Protein AF-A0A2U1QIF8-F1 (afdb_monomer_lite)

pLDDT: mean 80.53, std 13.91, range [38.47, 97.31]

Organism: Artemisia annua (NCBI:txid35608)

Secondary structure (DSSP, 8-state):
-HHHHHHHHHT-EEEEEEEEEEES-TT-SEEEEEEEEEEEETT---SS------TTS--PEEEEEE-TTSPEEEETT-EEE----TTSSPEE-SSEEEEEEEEEEEETTSS-EEEEEEEEEEEE-HHHHHSS-SEEEEEEEEEETTEEEEEEEEEESSEEEEEEEEEEE-S-SSS-EEEEEEEEEE--SSSSSS--TT-TTEEEEEEEEEEEE-SSEEE---S--EEEEETT-EEEEEEEEEETTT--EEEEEEEEEEPPTTS-EEEEEE-SSEEEEEEEE--

Radius of gyration: 19.94 Å; chains: 1; bounding box: 60×43×52 Å

Sequence (283 aa):
MVAFYLIRYLRSRLELFTMNVSVSDPDFDQGSIFGKLLVKDALGARADGWTRSDAKDCCYISWFNLEWHEPLGISYDSLIPFGDPSCHRSVPVSSSVEVDLLLHGMSESKDQCYLIFHGKRNEPLSKFWEEEPKTKCGTLEFESDIGRVLVNFILLKEVVDASMDVTFRLSNPGDPVEICGSIMVALYGGNVVKDDILGQYKATTFRTKKFKLIGNQVVLPLHRSLLAVPAGGRLKIEALLMDVESQKEYVNVMRDYRVRQGKTDDLCIKCDYFSFNLKVARC

Structure (mmCIF, N/CA/C/O backbone):
data_AF-A0A2U1QIF8-F1
#
_entry.id   AF-A0A2U1QIF8-F1
#
loop_
_atom_site.group_PDB
_atom_site.id
_atom_site.type_symbol
_atom_site.label_ato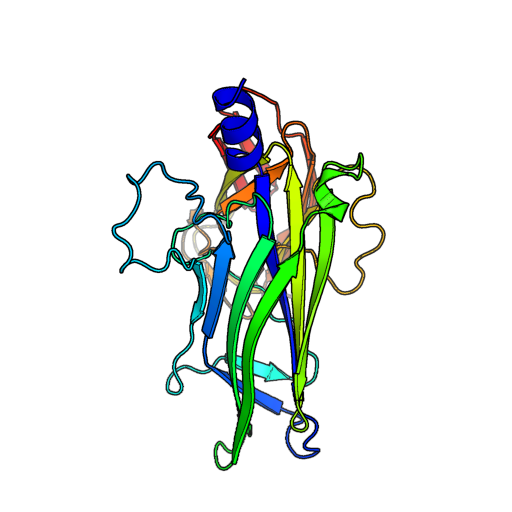m_id
_atom_site.label_alt_id
_atom_site.label_comp_id
_atom_site.label_asym_id
_atom_site.label_entity_id
_atom_site.label_seq_id
_atom_site.pdbx_PDB_ins_code
_atom_site.Cartn_x
_atom_site.Cartn_y
_atom_site.Cartn_z
_atom_site.occupancy
_atom_site.B_iso_or_equiv
_atom_site.auth_seq_id
_atom_site.auth_comp_id
_atom_site.auth_asym_id
_atom_site.auth_atom_id
_atom_site.pdbx_PDB_model_num
ATOM 1 N N . MET A 1 1 ? 32.990 14.965 4.558 1.00 41.41 1 MET A N 1
ATOM 2 C CA . MET A 1 1 ? 32.029 15.311 3.482 1.00 41.41 1 MET A CA 1
ATOM 3 C C . MET A 1 1 ? 31.238 14.097 2.976 1.00 41.41 1 MET A C 1
ATOM 5 O O . MET A 1 1 ? 30.027 14.204 2.865 1.00 41.41 1 MET A O 1
ATOM 9 N N . VAL A 1 2 ? 31.862 12.926 2.770 1.00 38.47 2 VAL A N 1
ATOM 10 C CA . VAL A 1 2 ? 31.186 11.679 2.325 1.00 38.47 2 VAL A CA 1
ATOM 11 C C . VAL A 1 2 ? 30.137 11.148 3.324 1.00 38.47 2 VAL A C 1
ATOM 13 O O . VAL A 1 2 ? 29.062 10.718 2.917 1.00 38.47 2 VAL A O 1
ATOM 16 N N . ALA A 1 3 ? 30.388 11.259 4.634 1.00 38.59 3 ALA A N 1
ATOM 17 C CA . ALA A 1 3 ? 29.451 10.802 5.669 1.00 38.59 3 ALA A CA 1
ATOM 18 C C . ALA A 1 3 ? 28.111 11.571 5.682 1.00 38.59 3 ALA A C 1
ATOM 20 O O . ALA A 1 3 ? 27.062 10.977 5.910 1.00 38.59 3 ALA A O 1
ATOM 21 N N . PHE A 1 4 ? 28.121 12.876 5.383 1.00 39.31 4 PHE A N 1
ATOM 22 C CA . PHE A 1 4 ? 26.900 13.694 5.341 1.00 39.31 4 PHE A CA 1
ATOM 23 C C . PHE A 1 4 ? 26.009 13.359 4.140 1.00 39.31 4 PHE A C 1
ATOM 25 O O . PHE A 1 4 ? 24.788 13.367 4.274 1.00 39.31 4 PHE A O 1
ATOM 32 N N . TYR A 1 5 ? 26.608 13.019 2.994 1.00 47.03 5 TYR A N 1
ATOM 33 C CA . TYR A 1 5 ? 25.860 12.543 1.830 1.00 47.03 5 TYR A CA 1
ATOM 34 C C . TYR A 1 5 ? 25.178 11.203 2.128 1.00 47.03 5 TYR A C 1
ATOM 36 O O . TYR A 1 5 ? 23.973 11.087 1.925 1.00 47.03 5 TYR A O 1
ATOM 44 N N . LEU A 1 6 ? 25.898 10.237 2.716 1.00 49.88 6 LEU A N 1
ATOM 45 C CA . LEU A 1 6 ? 25.321 8.941 3.100 1.00 49.88 6 LEU A CA 1
ATOM 46 C C . LEU A 1 6 ? 24.134 9.075 4.071 1.00 49.88 6 LEU A C 1
ATOM 48 O O . LEU A 1 6 ? 23.105 8.437 3.868 1.00 49.88 6 LEU A O 1
ATOM 52 N N . ILE A 1 7 ? 24.236 9.936 5.090 1.00 50.88 7 ILE A N 1
ATOM 53 C CA . ILE A 1 7 ? 23.159 10.143 6.079 1.00 50.88 7 ILE A CA 1
ATOM 54 C C . ILE A 1 7 ? 21.893 10.727 5.429 1.00 50.88 7 ILE A C 1
ATOM 56 O O . ILE A 1 7 ? 20.778 10.385 5.826 1.00 50.88 7 ILE A O 1
ATOM 60 N N . ARG A 1 8 ? 22.048 11.593 4.419 1.00 53.34 8 ARG A N 1
ATOM 61 C CA . ARG A 1 8 ? 20.927 12.227 3.710 1.00 53.34 8 ARG A CA 1
ATOM 62 C C . ARG A 1 8 ? 20.130 11.211 2.877 1.00 53.34 8 ARG A C 1
ATOM 64 O O . ARG A 1 8 ? 18.899 11.251 2.881 1.00 53.34 8 ARG A O 1
ATOM 71 N N . TYR A 1 9 ? 20.818 10.255 2.252 1.00 57.25 9 TYR A N 1
ATOM 72 C CA . TYR A 1 9 ? 20.197 9.148 1.512 1.00 57.25 9 TYR A CA 1
ATOM 73 C C . TYR A 1 9 ? 19.537 8.120 2.440 1.00 57.25 9 TYR A C 1
ATOM 75 O O . TYR A 1 9 ? 18.416 7.682 2.195 1.00 57.25 9 TYR A O 1
ATOM 83 N N . LEU A 1 10 ? 20.164 7.811 3.580 1.00 61.53 10 LEU A N 1
ATOM 84 C CA . LEU A 1 10 ? 19.617 6.871 4.568 1.00 61.53 10 LEU A CA 1
ATOM 85 C C . LEU A 1 10 ? 18.329 7.353 5.246 1.00 61.53 10 LEU A C 1
ATOM 87 O O . LEU A 1 10 ? 17.638 6.547 5.868 1.00 61.53 10 LEU A O 1
ATOM 91 N N . ARG A 1 11 ? 17.971 8.632 5.108 1.00 77.00 11 ARG A N 1
ATOM 92 C CA . ARG A 1 11 ? 16.699 9.198 5.583 1.00 77.00 11 ARG A CA 1
ATOM 93 C C . ARG A 1 11 ? 15.719 9.514 4.465 1.00 77.00 11 ARG A C 1
ATOM 95 O O . ARG A 1 11 ? 14.774 10.256 4.694 1.00 77.00 11 ARG A O 1
ATOM 102 N N . SER A 1 12 ? 15.934 8.986 3.270 1.00 85.06 12 SER A N 1
ATOM 103 C CA . SER A 1 12 ? 14.985 9.123 2.170 1.00 85.06 12 SER A CA 1
ATOM 104 C C . SER A 1 12 ? 14.380 7.763 1.844 1.00 85.06 12 SER A C 1
ATOM 106 O O . SER A 1 12 ? 15.048 6.737 2.004 1.00 85.06 12 SER A O 1
ATOM 108 N N . ARG A 1 13 ? 13.102 7.733 1.466 1.00 87.75 13 ARG A N 1
ATOM 109 C CA . ARG A 1 13 ? 12.354 6.492 1.237 1.00 87.75 13 ARG A CA 1
ATOM 110 C C . ARG A 1 13 ? 11.514 6.561 -0.026 1.00 87.75 13 ARG A C 1
ATOM 112 O O . ARG A 1 13 ? 11.022 7.628 -0.386 1.00 87.75 13 ARG A O 1
ATOM 119 N N . LEU A 1 14 ? 11.323 5.400 -0.634 1.00 89.94 14 LEU A N 1
ATOM 120 C CA . LEU A 1 14 ? 10.240 5.113 -1.556 1.00 89.94 14 LEU A CA 1
ATOM 121 C C . LEU A 1 14 ? 9.205 4.252 -0.834 1.00 89.94 14 LEU A C 1
ATOM 123 O O . LEU A 1 14 ? 9.526 3.181 -0.314 1.00 89.94 14 LEU A O 1
ATOM 127 N N . GLU A 1 15 ? 7.970 4.738 -0.827 1.00 89.56 15 GLU A N 1
ATOM 128 C CA . GLU A 1 15 ? 6.786 4.040 -0.333 1.00 89.56 15 GLU A CA 1
ATOM 129 C C . GLU A 1 15 ? 5.880 3.696 -1.515 1.00 89.56 15 GLU A C 1
ATOM 131 O O . GLU A 1 15 ? 5.532 4.589 -2.291 1.00 89.56 15 GLU A O 1
ATOM 136 N N . LEU A 1 16 ? 5.455 2.437 -1.634 1.00 92.12 16 LEU A N 1
ATOM 137 C CA . LEU A 1 16 ? 4.379 2.066 -2.555 1.00 92.12 16 LEU A CA 1
ATOM 138 C C . LEU A 1 16 ? 3.030 2.160 -1.843 1.00 92.12 16 LEU A C 1
ATOM 140 O O . LEU A 1 16 ? 2.941 1.881 -0.648 1.00 92.12 16 LEU A O 1
ATOM 144 N N . PHE A 1 17 ? 1.977 2.557 -2.554 1.00 90.25 17 PHE A N 1
ATOM 145 C CA . PHE A 1 17 ? 0.647 2.785 -1.976 1.00 90.25 17 PHE A CA 1
ATOM 146 C C . PHE A 1 17 ? -0.399 1.842 -2.538 1.00 90.25 17 PHE A C 1
ATOM 148 O O . PHE A 1 17 ? -1.000 1.063 -1.799 1.00 90.25 17 PHE A O 1
ATOM 155 N N . THR A 1 18 ? -0.583 1.892 -3.849 1.00 92.62 18 THR A N 1
ATOM 156 C CA . THR A 1 18 ? -1.566 1.079 -4.552 1.00 92.62 18 THR A CA 1
ATOM 157 C C . THR A 1 18 ? -0.994 0.601 -5.876 1.00 92.62 18 THR A C 1
ATOM 159 O O . THR A 1 18 ? -0.089 1.228 -6.431 1.00 92.62 18 THR A O 1
ATOM 162 N N . MET A 1 19 ? -1.547 -0.485 -6.398 1.00 95.12 19 MET A N 1
ATOM 163 C CA . MET A 1 19 ? -1.418 -0.831 -7.804 1.00 95.12 19 MET A CA 1
ATOM 164 C C . MET A 1 19 ? -2.784 -0.947 -8.464 1.00 95.12 19 MET A C 1
ATOM 166 O O . MET A 1 19 ? -3.768 -1.305 -7.824 1.00 95.12 19 MET A O 1
ATOM 170 N N . ASN A 1 20 ? -2.829 -0.644 -9.748 1.00 94.38 20 ASN A N 1
ATOM 171 C CA . ASN A 1 20 ? -3.957 -0.900 -10.625 1.00 94.38 20 ASN A CA 1
ATOM 172 C C . ASN A 1 20 ? -3.482 -1.859 -11.722 1.00 94.38 20 ASN A C 1
ATOM 174 O O . ASN A 1 20 ? -2.338 -1.775 -12.179 1.00 94.38 20 ASN A O 1
ATOM 178 N N . VAL A 1 21 ? -4.347 -2.800 -12.085 1.00 93.50 21 VAL A N 1
ATOM 179 C CA . VAL A 1 21 ? -4.056 -3.837 -13.071 1.00 93.50 21 VAL A CA 1
ATOM 180 C C . VAL A 1 21 ? -5.201 -3.874 -14.067 1.00 93.50 21 VAL A C 1
ATOM 182 O O . VAL A 1 21 ? -6.367 -3.950 -13.682 1.00 93.50 21 VAL A O 1
ATOM 185 N N . SER A 1 22 ? -4.841 -3.846 -15.342 1.00 91.38 22 SER A N 1
ATOM 186 C CA . SER A 1 22 ? -5.753 -3.972 -16.474 1.00 91.38 22 SER A CA 1
ATOM 187 C C . SER A 1 22 ? -5.235 -5.071 -17.390 1.00 91.38 22 SER A C 1
ATOM 189 O O . SER A 1 22 ? -4.029 -5.177 -17.621 1.00 91.38 22 SER A O 1
ATOM 191 N N . VAL A 1 23 ? -6.145 -5.900 -17.885 1.00 90.69 23 VAL A N 1
ATOM 192 C CA . VAL A 1 23 ? -5.865 -6.950 -18.864 1.00 90.69 23 VAL A CA 1
ATOM 193 C C . VAL A 1 23 ? -6.679 -6.605 -20.101 1.00 90.69 23 VAL A C 1
ATOM 195 O O . VAL A 1 23 ? -7.845 -6.237 -19.992 1.00 90.69 23 VAL A O 1
ATOM 198 N N . SER A 1 24 ? -6.040 -6.637 -21.265 1.00 88.44 24 SER A N 1
ATOM 199 C CA . SER A 1 24 ? -6.645 -6.233 -22.536 1.00 88.44 24 SER A CA 1
ATOM 200 C C . SER A 1 24 ? -7.597 -7.284 -23.108 1.00 88.44 24 SER A C 1
ATOM 202 O O . SER A 1 24 ? -8.344 -6.978 -24.035 1.00 88.44 24 SER A O 1
ATOM 204 N N . ASP A 1 25 ? -7.565 -8.506 -22.576 1.00 85.38 25 ASP A N 1
ATOM 205 C CA . ASP A 1 25 ? -8.500 -9.564 -22.939 1.00 85.38 25 ASP A CA 1
ATOM 206 C C . ASP A 1 25 ? -9.922 -9.196 -22.465 1.00 85.38 25 ASP A C 1
ATOM 208 O O . ASP A 1 25 ? -10.120 -8.982 -21.265 1.00 85.38 25 ASP A O 1
ATOM 212 N N . PRO A 1 26 ? -10.912 -9.104 -23.375 1.00 80.25 26 PRO A N 1
ATOM 213 C CA . PRO A 1 26 ? -12.286 -8.748 -23.026 1.00 80.25 26 PRO A CA 1
ATOM 214 C C . PRO A 1 26 ? -12.963 -9.747 -22.080 1.00 80.25 26 PRO A C 1
ATOM 216 O O . PRO A 1 26 ? -13.922 -9.368 -21.410 1.00 80.25 26 PRO A O 1
ATOM 219 N N . ASP A 1 27 ? -12.472 -10.986 -21.996 1.00 77.31 27 ASP A N 1
ATOM 220 C CA . ASP A 1 27 ? -13.007 -11.999 -21.084 1.00 77.31 27 ASP A CA 1
ATOM 221 C C . ASP A 1 27 ? -12.473 -11.823 -19.643 1.00 77.31 27 ASP A C 1
ATOM 223 O O . ASP A 1 27 ? -12.947 -12.473 -18.709 1.00 77.31 27 ASP A O 1
ATOM 227 N N . PHE A 1 28 ? -11.532 -10.893 -19.420 1.00 81.69 28 PHE A N 1
ATOM 228 C CA . PHE A 1 28 ? -10.974 -10.551 -18.108 1.00 81.69 28 PHE A CA 1
ATOM 229 C C . PHE A 1 28 ? -11.695 -9.348 -17.463 1.00 81.69 28 PHE A C 1
ATOM 231 O O . PHE A 1 28 ? -11.080 -8.349 -17.091 1.00 81.69 28 PHE A O 1
ATOM 238 N N . ASP A 1 29 ? -13.018 -9.417 -17.310 1.00 78.19 29 ASP A N 1
ATOM 239 C CA . ASP A 1 29 ? -13.764 -8.390 -16.554 1.00 78.19 29 ASP A CA 1
ATOM 240 C C . ASP A 1 29 ? -13.570 -8.566 -15.031 1.00 78.19 29 ASP A C 1
ATOM 242 O O . ASP A 1 29 ? -13.365 -7.617 -14.262 1.00 78.19 29 ASP A O 1
ATOM 246 N N . GLN A 1 30 ? -13.551 -9.826 -14.591 1.00 84.69 30 GLN A N 1
ATOM 247 C CA . GLN A 1 30 ? -13.221 -10.234 -13.230 1.00 84.69 30 GLN A CA 1
ATOM 248 C C . GLN A 1 30 ? -12.225 -11.385 -13.254 1.00 84.69 30 GLN A C 1
ATOM 250 O O . GLN A 1 30 ? -12.249 -12.259 -14.122 1.00 84.69 30 GLN A O 1
ATOM 255 N N . GLY A 1 31 ? -11.334 -11.394 -12.272 1.00 90.81 31 GLY A N 1
ATOM 256 C CA . GLY A 1 31 ? -10.311 -12.416 -12.205 1.00 90.81 31 GLY A CA 1
ATOM 257 C C . GLY A 1 31 ? -9.528 -12.352 -10.916 1.00 90.81 31 GLY A C 1
ATOM 258 O O . GLY A 1 31 ? -9.963 -11.817 -9.894 1.00 90.81 31 GLY A O 1
ATOM 259 N N . SER A 1 32 ? -8.340 -12.924 -10.955 1.00 94.50 32 SER A N 1
ATOM 260 C CA . SER A 1 32 ? -7.411 -12.864 -9.840 1.00 94.50 32 SER A CA 1
ATOM 261 C C . SER A 1 32 ? -5.988 -12.693 -10.336 1.00 94.50 32 SER A C 1
ATOM 263 O O . SER A 1 32 ? -5.679 -13.051 -11.466 1.00 94.50 32 SER A O 1
ATOM 265 N N . ILE A 1 33 ? -5.119 -12.125 -9.511 1.00 95.31 33 ILE A N 1
ATOM 266 C CA . ILE A 1 33 ? -3.715 -11.905 -9.849 1.00 95.31 33 ILE A CA 1
ATOM 267 C C . ILE A 1 33 ? -2.796 -12.550 -8.825 1.00 95.31 33 ILE A C 1
ATOM 269 O O . ILE A 1 33 ? -3.121 -12.656 -7.641 1.00 95.31 33 ILE A O 1
ATOM 273 N N . PHE A 1 34 ? -1.615 -12.943 -9.281 1.00 96.50 34 PHE A N 1
ATOM 274 C CA . PHE A 1 34 ? -0.552 -13.466 -8.434 1.00 96.50 34 PHE A CA 1
ATOM 275 C C . PHE A 1 34 ? 0.816 -13.150 -9.045 1.00 96.50 34 PHE A C 1
ATOM 277 O O . PHE A 1 34 ? 0.929 -12.769 -10.213 1.00 96.50 34 PHE A O 1
ATOM 284 N N . GLY A 1 35 ? 1.869 -13.296 -8.250 1.00 96.44 35 GLY A N 1
ATOM 285 C CA . GLY A 1 35 ? 3.235 -12.981 -8.634 1.00 96.44 35 GLY A CA 1
ATOM 286 C C . GLY A 1 35 ? 3.928 -12.110 -7.596 1.00 96.44 35 GLY A C 1
ATOM 287 O O . GLY A 1 35 ? 3.603 -12.147 -6.411 1.00 96.44 35 GLY A O 1
ATOM 288 N N . LYS A 1 36 ? 4.905 -11.323 -8.042 1.00 96.00 36 LYS A N 1
ATOM 289 C CA . LYS A 1 36 ? 5.799 -10.566 -7.171 1.00 96.00 36 LYS A CA 1
ATOM 290 C C . LYS A 1 36 ? 6.089 -9.164 -7.691 1.00 96.00 36 LYS A C 1
ATOM 292 O O . LYS A 1 36 ? 6.325 -8.961 -8.879 1.00 96.00 36 LYS A O 1
ATOM 297 N N . LEU A 1 37 ? 6.154 -8.228 -6.752 1.00 96.00 37 LEU A N 1
ATOM 298 C CA . LEU A 1 37 ? 6.686 -6.885 -6.936 1.00 96.00 37 LEU A CA 1
ATOM 299 C C . LEU A 1 37 ? 7.823 -6.686 -5.939 1.00 96.00 37 LEU A C 1
ATOM 301 O O . LEU A 1 37 ? 7.607 -6.646 -4.723 1.00 96.00 37 LEU A O 1
ATOM 305 N N . LEU A 1 38 ? 9.035 -6.585 -6.468 1.00 93.06 38 LEU A N 1
ATOM 306 C CA . LEU A 1 38 ? 10.267 -6.449 -5.708 1.00 93.06 38 LEU A CA 1
ATOM 307 C C . LEU A 1 38 ? 10.911 -5.104 -6.024 1.00 93.06 38 LEU A C 1
ATOM 309 O O . LEU A 1 38 ? 11.020 -4.717 -7.185 1.00 93.06 38 LEU A O 1
ATOM 313 N N . VAL A 1 39 ? 11.381 -4.403 -4.998 1.00 91.44 39 VAL A N 1
ATOM 314 C CA . VAL A 1 39 ? 11.967 -3.070 -5.149 1.00 91.44 39 VAL A CA 1
ATOM 315 C C . VAL A 1 39 ? 13.279 -2.987 -4.385 1.00 91.44 39 VAL A C 1
ATOM 317 O O . VAL A 1 39 ? 13.356 -3.422 -3.237 1.00 91.44 39 VAL A O 1
ATOM 320 N N . LYS A 1 40 ? 14.317 -2.411 -4.994 1.00 87.25 40 LYS A N 1
ATOM 321 C CA . LYS A 1 40 ? 15.580 -2.109 -4.309 1.00 87.25 40 LYS A CA 1
ATOM 322 C C . LYS A 1 40 ? 16.168 -0.778 -4.755 1.00 87.25 40 LYS A C 1
ATOM 324 O O . LYS A 1 40 ? 15.939 -0.317 -5.872 1.00 87.25 40 LYS A O 1
ATOM 329 N N . ASP A 1 41 ? 17.003 -0.209 -3.898 1.00 83.50 41 ASP A N 1
ATOM 330 C CA . ASP A 1 41 ? 17.904 0.872 -4.279 1.00 83.50 41 ASP A CA 1
ATOM 331 C C . ASP A 1 41 ? 19.059 0.337 -5.132 1.00 83.50 41 ASP A C 1
ATOM 333 O O . ASP A 1 41 ? 19.639 -0.710 -4.827 1.00 83.50 41 ASP A O 1
ATOM 337 N N . ALA A 1 42 ? 19.441 1.072 -6.174 1.00 70.75 42 ALA A N 1
ATOM 338 C CA . ALA A 1 42 ? 20.520 0.653 -7.065 1.00 70.75 42 ALA A CA 1
ATOM 339 C C . ALA A 1 42 ? 21.906 0.645 -6.397 1.00 70.75 42 ALA A C 1
ATOM 341 O O . ALA A 1 42 ? 22.780 -0.105 -6.830 1.00 70.75 42 ALA A O 1
ATOM 342 N N . LEU A 1 43 ? 22.115 1.426 -5.330 1.00 68.69 43 LEU A N 1
ATOM 343 C CA . LEU A 1 43 ? 23.348 1.381 -4.535 1.00 68.69 43 LEU A CA 1
ATOM 344 C C . LEU A 1 43 ? 23.277 0.342 -3.406 1.00 68.69 43 LEU A C 1
ATOM 346 O O . LEU A 1 43 ? 24.199 0.256 -2.592 1.00 68.69 43 LEU A O 1
ATOM 350 N N . GLY A 1 44 ? 22.195 -0.444 -3.339 1.00 63.84 44 GLY A N 1
ATOM 351 C CA . GLY A 1 44 ? 21.978 -1.438 -2.293 1.00 63.84 44 GLY A CA 1
ATOM 352 C C . GLY A 1 44 ? 21.848 -0.819 -0.902 1.00 63.84 44 GLY A C 1
ATOM 353 O O . GLY A 1 44 ? 22.169 -1.481 0.085 1.00 63.84 44 GLY A O 1
ATOM 354 N N . ALA A 1 45 ? 21.428 0.450 -0.805 1.00 62.56 45 ALA A N 1
ATOM 355 C CA . ALA A 1 45 ? 21.219 1.108 0.478 1.00 62.56 45 ALA A CA 1
ATOM 356 C C . ALA A 1 45 ? 20.147 0.361 1.294 1.00 62.56 45 ALA A C 1
ATOM 358 O O . ALA A 1 45 ? 19.044 0.116 0.807 1.00 62.56 45 ALA A O 1
ATOM 359 N N . ARG A 1 46 ? 20.467 0.012 2.547 1.00 63.44 46 ARG A N 1
ATOM 360 C CA . ARG A 1 46 ? 19.558 -0.674 3.481 1.00 63.44 46 ARG A CA 1
ATOM 361 C C . ARG A 1 46 ? 19.171 0.246 4.644 1.00 63.44 46 ARG A C 1
ATOM 363 O O . ARG A 1 46 ? 19.994 1.017 5.136 1.00 63.44 46 ARG A O 1
ATOM 370 N N . ALA A 1 47 ? 17.904 0.186 5.062 1.00 52.16 47 ALA A N 1
ATOM 371 C CA . ALA A 1 47 ? 17.320 1.059 6.090 1.00 52.16 47 ALA A CA 1
ATOM 372 C C . ALA A 1 47 ? 17.679 0.642 7.530 1.00 52.16 47 ALA A C 1
ATOM 374 O O . ALA A 1 47 ? 17.346 1.354 8.477 1.00 52.16 47 ALA A O 1
ATOM 375 N N . ASP A 1 48 ? 18.275 -0.534 7.711 1.00 53.06 48 ASP A N 1
ATOM 376 C CA . ASP A 1 48 ? 18.279 -1.301 8.961 1.00 53.06 48 ASP A CA 1
ATOM 377 C C . ASP A 1 48 ? 19.682 -1.628 9.496 1.00 53.06 48 ASP A C 1
ATOM 379 O O . ASP A 1 48 ? 19.811 -2.363 10.471 1.00 53.06 48 ASP A O 1
ATOM 383 N N . GLY A 1 49 ? 20.740 -1.057 8.915 1.00 46.97 49 GLY A N 1
ATOM 384 C CA . GLY A 1 49 ? 22.098 -1.210 9.444 1.00 46.97 49 GLY A CA 1
ATOM 385 C C . GLY A 1 49 ? 22.686 -2.617 9.306 1.00 46.97 49 GLY A C 1
ATOM 386 O O . GLY A 1 49 ? 23.735 -2.876 9.896 1.00 46.97 49 GLY A O 1
ATOM 387 N N . TRP A 1 50 ? 22.079 -3.511 8.515 1.00 46.84 50 TRP A N 1
ATOM 388 C CA . TRP A 1 50 ? 22.748 -4.753 8.138 1.00 46.84 50 TRP A CA 1
ATOM 389 C C . TRP A 1 50 ? 24.022 -4.395 7.376 1.00 46.84 50 TRP A C 1
ATOM 391 O O . TRP A 1 50 ? 23.998 -3.651 6.391 1.00 46.84 50 TRP A O 1
ATOM 401 N N . THR A 1 51 ? 25.155 -4.887 7.880 1.00 40.81 51 THR A N 1
ATOM 402 C CA . THR A 1 51 ? 26.445 -4.858 7.188 1.00 40.81 51 THR A CA 1
ATOM 403 C C . THR A 1 51 ? 26.244 -5.234 5.731 1.00 40.81 51 THR A C 1
ATOM 405 O O . THR A 1 51 ? 25.492 -6.170 5.465 1.00 40.81 51 THR A O 1
ATOM 408 N N . ARG A 1 52 ? 26.913 -4.490 4.828 1.00 39.06 52 ARG A N 1
ATOM 409 C CA . ARG A 1 52 ? 26.985 -4.746 3.380 1.00 39.06 52 ARG A CA 1
ATOM 410 C C . ARG A 1 52 ? 26.789 -6.230 3.123 1.00 39.06 52 ARG A C 1
ATOM 412 O O . ARG A 1 52 ? 27.667 -7.014 3.483 1.00 39.06 52 ARG A O 1
ATOM 419 N N . SER A 1 53 ? 25.648 -6.587 2.550 1.00 41.06 53 SER A N 1
ATOM 420 C CA . SER A 1 53 ? 25.475 -7.952 2.118 1.00 41.06 53 SER A CA 1
ATOM 421 C C . SER A 1 53 ? 26.577 -8.270 1.121 1.00 41.06 53 SER A C 1
ATOM 423 O O . SER A 1 53 ? 26.924 -7.477 0.238 1.00 41.06 53 SER A O 1
ATOM 425 N N . ASP A 1 54 ? 27.167 -9.433 1.318 1.00 40.16 54 ASP A N 1
ATOM 426 C CA . ASP A 1 54 ? 27.823 -10.167 0.263 1.00 40.16 54 ASP A CA 1
ATOM 427 C C . ASP A 1 54 ? 26.982 -10.100 -1.023 1.00 40.16 54 ASP A C 1
ATOM 429 O O . ASP A 1 54 ? 25.752 -10.083 -1.001 1.00 40.16 54 ASP A O 1
ATOM 433 N N . ALA A 1 55 ? 27.653 -10.025 -2.173 1.00 42.78 55 ALA A N 1
ATOM 434 C CA . ALA A 1 55 ? 27.060 -9.754 -3.488 1.00 42.78 55 ALA A CA 1
ATOM 435 C C . ALA A 1 55 ? 25.959 -10.746 -3.950 1.00 42.78 55 ALA A C 1
ATOM 437 O O . ALA A 1 55 ? 25.465 -10.636 -5.070 1.00 42.78 55 ALA A O 1
ATOM 438 N N . LYS A 1 56 ? 25.590 -11.720 -3.111 1.00 46.59 56 LYS A N 1
ATOM 439 C CA . LYS A 1 56 ? 24.547 -12.724 -3.333 1.00 46.59 56 LYS A CA 1
ATOM 440 C C . LYS A 1 56 ? 23.180 -12.337 -2.765 1.00 46.59 56 LYS A C 1
ATOM 442 O O . LYS A 1 56 ? 22.185 -12.890 -3.217 1.00 46.59 56 LYS A O 1
ATOM 447 N N . ASP A 1 57 ? 23.110 -11.389 -1.836 1.00 54.25 57 ASP A N 1
ATOM 448 C CA . ASP A 1 57 ? 21.849 -10.977 -1.221 1.00 54.25 57 ASP A CA 1
ATOM 449 C C . ASP A 1 57 ? 21.320 -9.731 -1.952 1.00 54.25 57 ASP A C 1
ATOM 451 O O . ASP A 1 57 ? 21.818 -8.617 -1.773 1.00 54.25 57 ASP A O 1
ATOM 455 N N . CYS A 1 58 ? 20.350 -9.909 -2.852 1.00 61.91 58 CYS A N 1
ATOM 456 C CA . CYS A 1 58 ? 19.965 -8.896 -3.845 1.00 61.91 58 CYS A CA 1
ATOM 457 C C . CYS A 1 58 ? 19.227 -7.652 -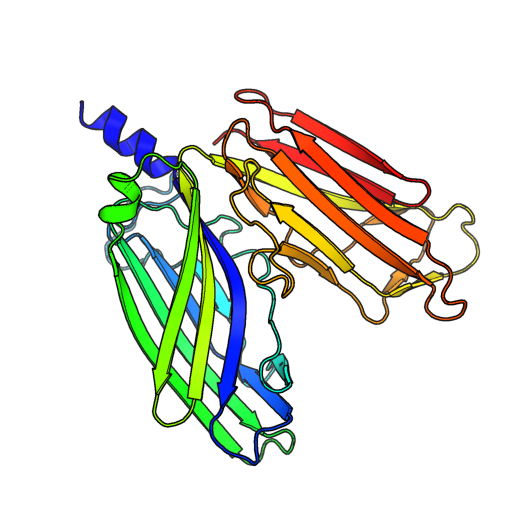3.293 1.00 61.91 58 CYS A C 1
ATOM 459 O O . CYS A 1 58 ? 18.723 -6.866 -4.091 1.00 61.91 58 CYS A O 1
ATOM 461 N N . CYS A 1 59 ? 19.170 -7.453 -1.968 1.00 73.94 59 CYS A N 1
ATOM 462 C CA . CYS A 1 59 ? 18.586 -6.290 -1.271 1.00 73.94 59 CYS A CA 1
ATOM 463 C C . CYS A 1 59 ? 17.139 -5.929 -1.666 1.00 73.94 59 CYS A C 1
ATOM 465 O O . CYS A 1 59 ? 16.692 -4.822 -1.368 1.00 73.94 59 CYS A O 1
ATOM 467 N N . TYR A 1 60 ? 16.415 -6.818 -2.349 1.00 81.50 60 TYR A N 1
ATOM 468 C CA . TYR A 1 60 ? 15.038 -6.557 -2.744 1.00 81.50 60 TYR A CA 1
ATOM 469 C C . TYR A 1 60 ? 14.111 -6.613 -1.540 1.00 81.50 60 TYR A C 1
ATOM 471 O O . TYR A 1 60 ? 14.155 -7.538 -0.731 1.00 81.50 60 TYR A O 1
ATOM 479 N N . ILE A 1 61 ? 13.229 -5.630 -1.486 1.00 86.12 61 ILE A N 1
ATOM 480 C CA . ILE A 1 61 ? 12.108 -5.561 -0.568 1.00 86.12 61 ILE A CA 1
ATOM 481 C C . ILE A 1 61 ? 10.866 -5.939 -1.367 1.00 86.12 61 ILE A C 1
ATOM 483 O O . ILE A 1 61 ? 10.577 -5.329 -2.400 1.00 86.12 61 ILE A O 1
ATOM 487 N N . SER A 1 62 ? 10.152 -6.966 -0.912 1.00 89.88 62 SER A N 1
ATOM 488 C CA . SER A 1 62 ? 8.907 -7.382 -1.546 1.00 89.88 62 SER A CA 1
ATOM 489 C C . SER A 1 62 ? 7.744 -6.550 -1.019 1.00 89.88 62 SER A C 1
ATOM 491 O O . SER A 1 62 ? 7.586 -6.397 0.192 1.00 89.88 62 SER A O 1
ATOM 493 N N . TRP A 1 63 ? 6.945 -6.018 -1.940 1.00 91.75 63 TRP A N 1
ATOM 494 C CA . TRP A 1 63 ? 5.704 -5.283 -1.659 1.00 91.75 63 TRP A CA 1
ATOM 495 C C . TRP A 1 63 ? 4.452 -6.069 -2.047 1.00 91.75 63 TRP A C 1
ATOM 497 O O . TRP A 1 63 ? 3.361 -5.805 -1.550 1.00 91.75 63 TRP A O 1
ATOM 507 N N . PHE A 1 64 ? 4.618 -7.040 -2.937 1.00 93.62 64 PHE A N 1
ATOM 508 C CA . PHE A 1 64 ? 3.599 -7.993 -3.339 1.00 93.62 64 PHE A CA 1
ATOM 509 C C . PHE A 1 64 ? 4.302 -9.324 -3.564 1.00 93.62 64 PHE A C 1
ATOM 511 O O . PHE A 1 64 ? 5.345 -9.356 -4.225 1.00 93.62 64 PHE A O 1
ATOM 518 N N . ASN A 1 65 ? 3.766 -10.390 -2.983 1.00 94.19 65 ASN A N 1
ATOM 519 C CA . ASN A 1 65 ? 4.259 -11.747 -3.169 1.00 94.19 65 ASN A CA 1
ATOM 520 C C . ASN A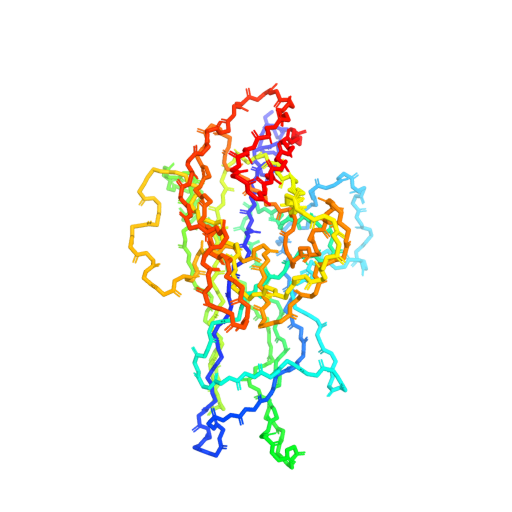 1 65 ? 3.118 -12.720 -2.896 1.00 94.19 65 ASN A C 1
ATOM 522 O O . ASN A 1 65 ? 2.901 -13.120 -1.754 1.00 94.19 65 ASN A O 1
ATOM 526 N N . LEU A 1 66 ? 2.361 -13.029 -3.940 1.00 94.62 66 LEU A N 1
ATOM 527 C CA . LEU A 1 66 ? 1.276 -13.995 -3.882 1.00 94.62 66 LEU A CA 1
ATOM 528 C C . LEU A 1 66 ? 1.582 -15.146 -4.820 1.00 94.62 66 LEU A C 1
ATOM 530 O O . LEU A 1 66 ? 2.000 -14.948 -5.962 1.00 94.62 66 LEU A O 1
ATOM 534 N N . GLU A 1 67 ? 1.337 -16.347 -4.329 1.00 93.31 67 GLU A N 1
ATOM 535 C CA . GLU A 1 67 ? 1.481 -17.565 -5.102 1.00 93.31 67 GLU A CA 1
ATOM 536 C C . GLU A 1 67 ? 0.191 -17.870 -5.866 1.00 93.31 67 GLU A C 1
ATOM 538 O O . GLU A 1 67 ? -0.905 -17.456 -5.491 1.00 93.31 67 GLU A O 1
ATOM 543 N N . TRP A 1 68 ? 0.308 -18.653 -6.935 1.00 91.75 68 TRP A N 1
ATOM 544 C CA . TRP A 1 68 ? -0.817 -19.011 -7.807 1.00 91.75 68 TRP A CA 1
ATOM 545 C C . TRP A 1 68 ? -1.967 -19.745 -7.092 1.00 91.75 68 TRP A C 1
ATOM 547 O O . TRP A 1 68 ? -3.099 -19.717 -7.568 1.00 91.75 68 TRP A O 1
ATOM 557 N N . HIS A 1 69 ? -1.693 -20.411 -5.965 1.00 90.62 69 HIS A N 1
ATOM 558 C CA . HIS A 1 69 ? -2.697 -21.136 -5.180 1.00 90.62 69 HIS A CA 1
ATOM 559 C C . HIS A 1 69 ? -3.453 -20.238 -4.186 1.00 90.62 69 HIS A C 1
ATOM 561 O O . HIS A 1 69 ? -4.517 -20.629 -3.709 1.00 90.62 69 HIS A O 1
ATOM 567 N N . GLU A 1 70 ? -2.954 -19.024 -3.933 1.00 93.38 70 GLU A N 1
ATOM 568 C CA . GLU A 1 70 ? -3.589 -17.992 -3.102 1.00 93.38 70 GLU A CA 1
ATOM 569 C C . GLU A 1 70 ? -3.621 -16.643 -3.846 1.00 93.38 70 GLU A C 1
ATOM 571 O O . GLU A 1 70 ? -3.040 -15.650 -3.397 1.00 93.38 70 GLU A O 1
ATOM 576 N N . PRO A 1 71 ? -4.274 -16.582 -5.022 1.00 93.94 71 PRO A N 1
ATOM 577 C CA . PRO A 1 71 ? -4.286 -15.376 -5.828 1.00 93.94 71 PRO A CA 1
ATOM 578 C C . PRO A 1 71 ? -5.214 -14.321 -5.209 1.00 93.94 71 PRO A C 1
ATOM 580 O O . PRO A 1 71 ? -6.203 -14.631 -4.537 1.00 93.94 71 PRO A O 1
ATOM 583 N N . LEU A 1 72 ? -4.939 -13.052 -5.491 1.00 93.50 72 LEU A N 1
ATOM 584 C CA . LEU A 1 72 ? -5.797 -11.947 -5.079 1.00 93.50 72 LEU A CA 1
ATOM 585 C C . LEU A 1 72 ? -6.896 -11.724 -6.113 1.00 93.50 72 LEU A C 1
ATOM 587 O O . LEU A 1 72 ? -6.596 -11.378 -7.250 1.00 93.50 72 LEU A O 1
ATOM 591 N N . GLY A 1 73 ? -8.159 -11.865 -5.715 1.00 92.31 73 GLY A N 1
ATOM 592 C CA . GLY A 1 73 ? -9.299 -11.500 -6.559 1.00 92.31 73 GLY A CA 1
ATOM 593 C C . GLY A 1 73 ? -9.327 -9.999 -6.857 1.00 92.31 73 GLY A C 1
ATOM 594 O O . GLY A 1 73 ? -9.214 -9.184 -5.937 1.00 92.31 73 GLY A O 1
ATOM 595 N N . ILE A 1 74 ? -9.495 -9.643 -8.128 1.00 91.31 74 ILE A N 1
ATOM 596 C CA . ILE A 1 74 ? -9.550 -8.261 -8.607 1.00 91.31 74 ILE A CA 1
ATOM 597 C C . ILE A 1 74 ? -10.720 -8.085 -9.574 1.00 91.31 74 ILE A C 1
ATOM 599 O O . ILE A 1 74 ? -11.089 -9.003 -10.306 1.00 91.31 74 ILE A O 1
ATOM 603 N N . SER A 1 75 ? -11.289 -6.886 -9.583 1.00 85.31 75 SER A N 1
ATOM 604 C CA . SER A 1 75 ? -12.135 -6.435 -10.688 1.00 85.31 75 SER A CA 1
ATOM 605 C C . SER A 1 75 ? -11.310 -5.575 -11.636 1.00 85.31 75 SER A C 1
ATOM 607 O O . SER A 1 75 ? -10.296 -4.998 -11.214 1.00 85.31 75 SER A O 1
ATOM 609 N N . TYR A 1 76 ? -11.768 -5.448 -12.881 1.00 78.19 76 TYR A N 1
ATOM 610 C CA . TYR A 1 76 ? -11.159 -4.554 -13.857 1.00 78.19 76 TYR A CA 1
ATOM 611 C C . TYR A 1 76 ? -10.883 -3.162 -13.259 1.00 78.19 76 TYR A C 1
ATOM 613 O O . TYR A 1 76 ? -11.725 -2.572 -12.575 1.00 78.19 76 TYR A O 1
ATOM 621 N N . ASP A 1 77 ? -9.654 -2.685 -13.459 1.00 79.12 77 ASP A N 1
ATOM 622 C CA . ASP A 1 77 ? -9.133 -1.398 -12.997 1.00 79.12 77 ASP A CA 1
ATOM 623 C C . ASP A 1 77 ? -9.251 -1.093 -11.486 1.00 79.12 77 ASP A C 1
ATOM 625 O O . ASP A 1 77 ? -9.067 0.047 -11.041 1.00 79.12 77 ASP A O 1
ATOM 629 N N . SER A 1 78 ? -9.481 -2.106 -10.646 1.00 85.56 78 SER A N 1
ATOM 630 C CA . SER A 1 78 ? -9.529 -1.902 -9.196 1.00 85.56 78 SER A CA 1
ATOM 631 C C . SER A 1 78 ? -8.183 -1.462 -8.612 1.00 85.56 78 SER A C 1
ATOM 633 O O . SER A 1 78 ? -7.112 -1.932 -8.999 1.00 85.56 78 SER A O 1
ATOM 635 N N . LEU A 1 79 ? -8.243 -0.549 -7.637 1.00 89.50 79 LEU A N 1
ATOM 636 C CA . LEU A 1 79 ? -7.079 -0.145 -6.853 1.00 89.50 79 LEU A CA 1
ATOM 637 C C . LEU A 1 79 ? -6.814 -1.150 -5.738 1.00 89.50 79 LEU A C 1
ATOM 639 O O . LEU A 1 79 ? -7.631 -1.360 -4.835 1.00 89.50 79 LEU A O 1
ATOM 643 N N . ILE A 1 80 ? -5.628 -1.733 -5.799 1.00 92.38 80 ILE A N 1
ATOM 644 C CA . ILE A 1 80 ? -5.148 -2.771 -4.904 1.00 92.38 80 ILE A CA 1
ATOM 645 C C . ILE A 1 80 ? -4.171 -2.118 -3.929 1.00 92.38 80 ILE A C 1
ATOM 647 O O . ILE A 1 80 ? -3.090 -1.701 -4.349 1.00 92.38 80 ILE A O 1
ATOM 651 N N . PRO A 1 81 ? -4.524 -1.972 -2.643 1.00 91.19 81 PRO A N 1
ATOM 652 C CA . PRO A 1 81 ? -3.629 -1.370 -1.667 1.00 91.19 81 PRO A CA 1
ATOM 653 C C . PRO A 1 81 ? -2.483 -2.318 -1.309 1.00 91.19 81 PRO A C 1
ATOM 655 O O . PRO A 1 81 ? -2.695 -3.517 -1.126 1.00 91.19 81 PRO A O 1
ATOM 658 N N . PHE A 1 82 ? -1.283 -1.767 -1.137 1.00 91.75 82 PHE A N 1
ATOM 659 C CA . PHE A 1 82 ? -0.163 -2.509 -0.565 1.00 91.75 82 PHE A CA 1
ATOM 660 C C . PHE A 1 82 ? -0.219 -2.510 0.963 1.00 91.75 82 PHE A C 1
ATOM 662 O O . PHE A 1 82 ? -0.477 -1.472 1.588 1.00 91.75 82 PHE A O 1
ATOM 669 N N . GLY A 1 83 ? 0.073 -3.676 1.540 1.00 88.81 83 GLY A N 1
ATOM 670 C CA . GLY A 1 83 ? 0.311 -3.842 2.968 1.00 88.81 83 GLY A CA 1
ATOM 671 C C . GLY A 1 83 ? 1.728 -3.441 3.385 1.00 88.81 83 GLY A C 1
ATOM 672 O O . GLY A 1 83 ? 2.416 -2.704 2.673 1.00 88.81 83 GLY A O 1
ATOM 673 N N . ASP A 1 84 ? 2.163 -3.931 4.544 1.00 86.50 84 ASP A N 1
ATOM 674 C CA . ASP A 1 84 ? 3.553 -3.778 4.976 1.00 86.50 84 ASP A CA 1
ATOM 675 C C . ASP A 1 84 ? 4.511 -4.529 4.025 1.00 86.50 84 ASP A C 1
ATOM 677 O O . ASP A 1 84 ? 4.243 -5.674 3.650 1.00 86.50 84 ASP A O 1
ATOM 681 N N . PRO A 1 85 ? 5.652 -3.924 3.646 1.00 85.38 85 PRO A N 1
ATOM 682 C CA . PRO A 1 85 ? 6.675 -4.621 2.876 1.00 85.38 85 PRO A CA 1
ATOM 683 C C . PRO A 1 85 ? 7.332 -5.738 3.700 1.00 85.38 85 PRO A C 1
ATOM 685 O O . PRO A 1 85 ? 7.322 -5.707 4.929 1.00 85.38 85 PRO A O 1
ATOM 688 N N . SER A 1 86 ? 7.999 -6.686 3.036 1.00 81.50 86 SER A N 1
ATOM 689 C CA . SER A 1 86 ? 8.561 -7.892 3.672 1.00 81.50 86 SER A CA 1
ATOM 690 C C . SER A 1 86 ? 9.565 -7.634 4.802 1.00 81.50 86 SER A C 1
ATOM 692 O O . SER A 1 86 ? 9.719 -8.467 5.689 1.00 81.50 86 SER A O 1
ATOM 694 N N . CYS A 1 87 ? 10.270 -6.500 4.782 1.00 74.06 87 CYS A N 1
ATOM 695 C CA . CYS A 1 87 ? 11.190 -6.096 5.852 1.00 74.06 87 CYS A CA 1
ATOM 696 C C . CYS A 1 87 ? 10.564 -5.110 6.852 1.00 74.06 87 CYS A C 1
ATOM 698 O O . CYS A 1 87 ? 11.275 -4.535 7.678 1.00 74.06 87 CYS A O 1
ATOM 700 N N . HIS A 1 88 ? 9.251 -4.877 6.754 1.00 73.31 88 HIS A N 1
ATOM 701 C CA . HIS A 1 88 ? 8.485 -3.904 7.534 1.00 73.31 88 HIS A CA 1
ATOM 702 C C . HIS A 1 88 ? 9.012 -2.463 7.430 1.00 73.31 88 HIS A C 1
ATOM 704 O O . HIS A 1 88 ? 8.712 -1.610 8.262 1.00 73.31 88 HIS A O 1
ATOM 710 N N . ARG A 1 89 ? 9.821 -2.168 6.408 1.00 73.56 89 ARG A N 1
ATOM 711 C CA . ARG A 1 89 ? 10.368 -0.837 6.149 1.00 73.56 89 ARG A CA 1
ATOM 712 C C . ARG A 1 89 ? 10.317 -0.511 4.668 1.00 73.56 89 ARG A C 1
ATOM 714 O O . ARG A 1 89 ? 10.538 -1.363 3.812 1.00 73.56 89 ARG A O 1
ATOM 721 N N . SER A 1 90 ? 10.084 0.759 4.382 1.00 75.88 90 SER A N 1
ATOM 722 C CA . SER A 1 90 ? 10.135 1.290 3.026 1.00 75.88 90 SER A CA 1
ATOM 723 C C . SER A 1 90 ? 11.553 1.294 2.463 1.00 75.88 90 SER A C 1
ATOM 725 O O . SER A 1 90 ? 12.544 1.281 3.200 1.00 75.88 90 SER A O 1
ATOM 727 N N . VAL A 1 91 ? 11.658 1.320 1.137 1.00 82.38 91 VAL A N 1
ATOM 728 C CA . VAL A 1 91 ? 12.938 1.170 0.436 1.00 82.38 91 VAL A CA 1
ATOM 729 C C . VAL A 1 91 ? 13.747 2.457 0.594 1.00 82.38 91 VAL A C 1
ATOM 731 O O . VAL A 1 91 ? 13.226 3.524 0.266 1.00 82.38 91 VAL A O 1
ATOM 734 N N . PRO A 1 92 ? 14.996 2.427 1.095 1.00 82.31 92 PRO A N 1
ATOM 735 C CA . PRO A 1 92 ? 15.884 3.583 1.011 1.00 82.31 92 PRO A CA 1
ATOM 736 C C . PRO A 1 92 ? 16.048 4.036 -0.434 1.00 82.31 92 PRO A C 1
ATOM 738 O O . PRO A 1 92 ? 16.021 3.211 -1.336 1.00 82.31 92 PRO A O 1
ATOM 741 N N . VAL A 1 93 ? 16.253 5.329 -0.661 1.00 82.69 93 VAL A N 1
ATOM 742 C CA . VAL A 1 93 ? 16.545 5.829 -2.009 1.00 82.69 93 VAL A CA 1
ATOM 743 C C . VAL A 1 93 ? 17.785 6.700 -2.011 1.00 82.69 93 VAL A C 1
ATOM 745 O O . VAL A 1 93 ? 17.949 7.575 -1.156 1.00 82.69 93 VAL A O 1
ATOM 748 N N . SER A 1 94 ? 18.658 6.455 -2.985 1.00 78.56 94 SER A N 1
ATOM 749 C CA . SER A 1 94 ? 19.914 7.177 -3.155 1.00 78.56 94 SER A CA 1
ATOM 750 C C . SER A 1 94 ? 20.063 7.790 -4.546 1.00 78.56 94 SER A C 1
ATOM 752 O O . SER A 1 94 ? 20.174 9.004 -4.654 1.00 78.56 94 SER A O 1
ATOM 754 N N . SER A 1 95 ? 20.019 6.996 -5.617 1.00 79.50 95 SER A N 1
ATOM 755 C CA . SER A 1 95 ? 20.242 7.475 -6.992 1.00 79.50 95 SER A CA 1
ATOM 756 C C . SER A 1 95 ? 19.168 7.016 -7.968 1.00 79.50 95 SER A C 1
ATOM 758 O O . SER A 1 95 ? 18.690 7.798 -8.787 1.00 79.50 95 SER A O 1
ATOM 760 N N . SER A 1 96 ? 18.793 5.748 -7.886 1.00 86.56 96 SER A N 1
ATOM 761 C CA . SER A 1 96 ? 17.801 5.117 -8.743 1.00 86.56 96 SER A CA 1
ATOM 762 C C . SER A 1 96 ? 17.202 3.931 -8.015 1.00 86.56 96 SER A C 1
ATOM 764 O O . SER A 1 96 ? 17.834 3.341 -7.135 1.00 86.56 96 SER A O 1
ATOM 766 N N . VAL A 1 97 ? 15.988 3.579 -8.407 1.00 89.81 97 VAL A N 1
ATOM 767 C CA . VAL A 1 97 ? 15.287 2.418 -7.872 1.00 89.81 97 VAL A CA 1
ATOM 768 C C . VAL A 1 97 ? 15.134 1.400 -8.984 1.00 89.81 97 VAL A C 1
ATOM 770 O O . VAL A 1 97 ? 14.725 1.744 -10.090 1.00 89.81 97 VAL A O 1
ATOM 773 N N . GLU A 1 98 ? 15.458 0.152 -8.677 1.00 91.81 98 GLU A N 1
ATOM 774 C CA . GLU A 1 98 ? 15.152 -0.974 -9.545 1.00 91.81 98 GLU A CA 1
ATOM 775 C C . GLU A 1 98 ? 13.886 -1.662 -9.042 1.00 91.81 98 GLU A C 1
ATOM 777 O O . GLU A 1 98 ? 13.788 -2.025 -7.865 1.00 91.81 98 GLU A O 1
ATOM 782 N N . VAL A 1 99 ? 12.936 -1.858 -9.949 1.00 93.50 99 VAL A N 1
ATOM 783 C CA . VAL A 1 99 ? 11.685 -2.568 -9.710 1.00 93.50 99 VAL A CA 1
ATOM 784 C C . VAL A 1 99 ? 11.649 -3.805 -10.593 1.00 93.50 99 VAL A C 1
ATOM 786 O O . VAL A 1 99 ? 11.776 -3.701 -11.809 1.00 93.50 99 VAL A O 1
ATOM 789 N N . ASP A 1 100 ? 11.497 -4.969 -9.975 1.00 93.94 100 ASP A N 1
ATOM 790 C CA . ASP A 1 100 ? 11.327 -6.262 -10.635 1.00 93.94 100 ASP A CA 1
ATOM 791 C C . ASP A 1 100 ? 9.881 -6.720 -10.425 1.00 93.94 100 ASP A C 1
ATOM 793 O O . ASP A 1 100 ? 9.433 -6.912 -9.288 1.00 93.94 100 ASP A O 1
ATOM 797 N N . LEU A 1 101 ? 9.144 -6.826 -11.528 1.00 96.75 101 LEU A N 1
ATOM 798 C CA . LEU A 1 101 ? 7.732 -7.171 -11.551 1.00 96.75 101 LEU A CA 1
ATOM 799 C C . LEU A 1 101 ? 7.544 -8.454 -12.356 1.00 96.75 101 LEU A C 1
ATOM 801 O O . LEU A 1 101 ? 7.931 -8.544 -13.520 1.00 96.75 101 LEU A O 1
ATOM 805 N N . LEU A 1 102 ? 6.884 -9.421 -11.733 1.00 97.19 102 LEU A N 1
ATOM 806 C CA . LEU A 1 102 ? 6.312 -10.587 -12.387 1.00 97.19 102 LEU A CA 1
ATOM 807 C C . LEU A 1 102 ? 4.859 -10.670 -11.945 1.00 97.19 102 LEU A C 1
ATOM 809 O O . LEU A 1 102 ? 4.604 -10.898 -10.766 1.00 97.19 102 LEU A O 1
ATOM 813 N N . LEU A 1 103 ? 3.923 -10.502 -12.869 1.00 97.31 103 LEU A N 1
ATOM 814 C CA . LEU A 1 103 ? 2.503 -10.526 -12.559 1.00 97.31 103 LEU A CA 1
ATOM 815 C C . LEU A 1 103 ? 1.747 -11.370 -13.574 1.00 97.31 103 LEU A C 1
ATOM 817 O O . LEU A 1 103 ? 1.892 -11.191 -14.785 1.00 97.31 103 LEU A O 1
ATOM 821 N N . HIS A 1 104 ? 0.922 -12.263 -13.048 1.00 96.12 104 HIS A N 1
ATOM 822 C CA . HIS A 1 104 ? -0.016 -13.060 -13.814 1.00 96.12 104 HIS A CA 1
ATOM 823 C C . HIS A 1 104 ? -1.446 -12.688 -13.438 1.00 96.12 104 HIS A C 1
ATOM 825 O O . HIS A 1 104 ? -1.705 -12.295 -12.299 1.00 96.12 104 HIS A O 1
ATOM 831 N N . GLY A 1 105 ? -2.361 -12.857 -14.386 1.00 94.12 105 GLY A N 1
ATOM 832 C CA . GLY A 1 105 ? -3.803 -12.822 -14.177 1.00 94.12 105 GLY A CA 1
ATOM 833 C C . GLY A 1 105 ? -4.413 -14.190 -14.463 1.00 94.12 105 GLY A C 1
ATOM 834 O O . GLY A 1 105 ? -3.953 -14.891 -15.356 1.00 94.12 105 GLY A O 1
ATOM 835 N N . MET A 1 106 ? -5.450 -14.572 -13.731 1.00 92.69 106 MET A N 1
ATOM 836 C CA . MET A 1 106 ? -6.297 -15.727 -14.023 1.00 92.69 106 MET A CA 1
ATOM 837 C C . MET A 1 106 ? -7.737 -15.272 -14.187 1.00 92.69 106 MET A C 1
ATOM 839 O O . MET A 1 106 ? -8.204 -14.462 -13.380 1.00 92.69 106 MET A O 1
ATOM 843 N N . SER A 1 107 ? -8.419 -15.805 -15.200 1.00 90.44 107 SER A N 1
ATOM 844 C CA . SER A 1 107 ? -9.856 -15.593 -15.398 1.00 90.44 107 SER A CA 1
ATOM 845 C C . SER A 1 107 ? -10.654 -16.041 -14.167 1.00 90.44 107 SER A C 1
ATOM 847 O O . SER A 1 107 ? -10.181 -16.843 -13.352 1.00 90.44 107 SER A O 1
ATOM 849 N N . GLU A 1 108 ? -11.883 -15.546 -14.020 1.00 87.81 108 GLU A N 1
ATOM 850 C CA . GLU A 1 108 ? -12.792 -15.970 -12.946 1.00 87.81 108 GLU A CA 1
ATOM 851 C C . GLU A 1 108 ? -13.027 -17.495 -12.947 1.00 87.81 108 GLU A C 1
ATOM 853 O O . GLU A 1 108 ? -13.002 -18.136 -11.892 1.00 87.81 108 GLU A O 1
ATOM 858 N N . SER A 1 109 ? -13.161 -18.091 -14.137 1.00 85.44 109 SER A N 1
ATOM 859 C CA . SER A 1 109 ? -13.270 -19.540 -14.368 1.00 85.44 109 SER A CA 1
ATOM 860 C C . SER A 1 109 ? -11.975 -20.316 -14.111 1.00 85.44 109 SER A C 1
ATOM 862 O O . SER A 1 109 ? -12.022 -21.542 -13.996 1.00 85.44 109 SER A O 1
ATOM 864 N N . LYS A 1 110 ? -10.832 -19.628 -13.977 1.00 82.94 110 LYS A N 1
ATOM 865 C CA . LYS A 1 110 ? -9.484 -20.196 -13.777 1.00 82.94 110 LYS A CA 1
ATOM 866 C C . LYS A 1 110 ? -9.014 -21.140 -14.890 1.00 82.94 110 LYS A C 1
ATOM 868 O O . LYS A 1 110 ? -8.126 -21.962 -14.673 1.00 82.94 110 LYS A O 1
ATOM 873 N N . ASP A 1 111 ? -9.607 -21.040 -16.068 1.00 86.50 111 ASP A N 1
ATOM 874 C CA . ASP A 1 111 ? -9.246 -21.798 -17.267 1.00 86.50 111 ASP A CA 1
ATOM 875 C C . ASP A 1 111 ? -8.189 -21.085 -18.121 1.00 86.50 111 ASP A C 1
ATOM 877 O O . ASP A 1 111 ? -7.475 -21.731 -18.889 1.00 86.50 111 ASP A O 1
ATOM 881 N N . GLN A 1 112 ? -8.040 -19.771 -17.945 1.00 89.06 112 GLN A N 1
ATOM 882 C CA . GLN A 1 112 ? -7.061 -18.946 -18.641 1.00 89.06 112 GLN A CA 1
ATOM 883 C C . GLN A 1 112 ? -6.089 -18.313 -17.647 1.00 89.06 112 GLN A C 1
ATOM 885 O O . GLN A 1 112 ? -6.472 -17.855 -16.567 1.00 89.06 112 GLN A O 1
ATOM 890 N N . CYS A 1 113 ? -4.813 -18.283 -18.029 1.00 92.50 113 CYS A N 1
ATOM 891 C CA . CYS A 1 113 ? -3.746 -17.640 -17.276 1.00 92.50 113 CYS A CA 1
ATOM 892 C C . CYS A 1 113 ? -2.940 -16.739 -18.211 1.00 92.50 113 CYS A C 1
ATOM 894 O O . CYS A 1 113 ? -2.428 -17.177 -19.242 1.00 92.50 113 CYS A O 1
ATOM 896 N N . TYR A 1 114 ? -2.827 -15.479 -17.824 1.00 92.56 114 TYR A N 1
ATOM 897 C CA . TYR A 1 114 ? -2.234 -14.400 -18.589 1.00 92.56 114 TYR A CA 1
ATOM 898 C C . TYR A 1 114 ? -0.938 -13.976 -17.924 1.00 92.56 114 TYR A C 1
ATOM 900 O O . TYR A 1 114 ? -0.936 -13.623 -16.746 1.00 92.56 114 TYR A O 1
ATOM 908 N N . LEU A 1 115 ? 0.164 -13.949 -18.670 1.00 95.25 115 LEU A N 1
ATOM 909 C CA . LEU A 1 115 ? 1.357 -13.243 -18.222 1.00 95.25 115 LEU A CA 1
ATOM 910 C C . LEU A 1 115 ? 1.166 -11.750 -18.507 1.00 95.25 115 LEU A C 1
ATOM 912 O O . LEU A 1 115 ? 1.394 -11.301 -19.627 1.00 95.25 115 LEU A O 1
ATOM 916 N N . ILE A 1 116 ? 0.740 -10.990 -17.497 1.00 95.00 116 ILE A N 1
ATOM 917 C CA . ILE A 1 116 ? 0.474 -9.552 -17.634 1.00 95.00 116 ILE A CA 1
ATOM 918 C C . ILE A 1 116 ? 1.790 -8.808 -17.843 1.00 95.00 116 ILE A C 1
ATOM 920 O O . ILE A 1 116 ? 1.908 -7.984 -18.746 1.00 95.00 116 ILE A O 1
ATOM 924 N N . PHE A 1 117 ? 2.797 -9.101 -17.018 1.00 96.50 117 PHE A N 1
ATOM 925 C CA . PHE A 1 117 ? 4.116 -8.497 -17.157 1.00 96.50 117 PHE A CA 1
ATOM 926 C C . PHE A 1 117 ? 5.203 -9.362 -16.514 1.00 96.50 117 PHE A C 1
ATOM 928 O O . PHE A 1 117 ? 5.000 -9.939 -15.446 1.00 96.50 117 PHE A O 1
ATOM 935 N N . HIS A 1 118 ? 6.383 -9.403 -17.132 1.00 96.25 118 HIS A N 1
ATOM 936 C CA . HIS A 1 118 ? 7.604 -9.920 -16.520 1.00 96.25 118 HIS A CA 1
ATOM 937 C C . HIS A 1 118 ? 8.793 -9.083 -16.968 1.00 96.25 118 HIS A C 1
ATOM 939 O O . HIS A 1 118 ? 9.168 -9.092 -18.141 1.00 96.25 118 HIS A O 1
ATOM 945 N N . GLY A 1 119 ? 9.416 -8.379 -16.031 1.00 94.50 119 GLY A N 1
ATOM 946 C CA . GLY A 1 119 ? 10.594 -7.598 -16.351 1.00 94.50 119 GLY A CA 1
ATOM 947 C C . GLY A 1 119 ? 11.065 -6.709 -15.219 1.00 94.50 119 GLY A C 1
ATOM 948 O O . GLY A 1 119 ? 10.427 -6.563 -14.177 1.00 94.50 119 GLY A O 1
ATOM 949 N N . LYS A 1 120 ? 12.210 -6.082 -15.475 1.00 93.19 120 LYS A N 1
ATOM 950 C CA . LYS A 1 120 ? 12.831 -5.123 -14.569 1.00 93.19 120 LYS A CA 1
ATOM 951 C C . LYS A 1 120 ? 12.796 -3.737 -15.178 1.00 93.19 120 LYS A C 1
ATOM 953 O O . LYS A 1 120 ? 13.062 -3.570 -16.367 1.00 93.19 120 LYS A O 1
ATOM 958 N N . ARG A 1 121 ? 12.542 -2.741 -14.341 1.00 91.25 121 ARG A N 1
ATOM 959 C CA . ARG A 1 121 ? 12.601 -1.326 -14.692 1.00 91.25 121 ARG A CA 1
ATOM 960 C C . ARG A 1 121 ? 13.511 -0.606 -13.713 1.00 91.25 121 ARG A C 1
ATOM 962 O O . ARG A 1 121 ? 13.403 -0.791 -12.507 1.00 91.25 121 ARG A O 1
ATOM 969 N N . ASN A 1 122 ? 14.388 0.233 -14.246 1.00 90.94 122 ASN A N 1
ATOM 970 C CA . ASN A 1 122 ? 15.199 1.145 -13.455 1.00 90.94 122 ASN A CA 1
ATOM 971 C C . ASN A 1 122 ? 14.631 2.556 -13.595 1.00 90.94 122 ASN A C 1
ATOM 973 O O . ASN A 1 122 ? 14.538 3.070 -14.707 1.00 90.94 122 ASN A O 1
ATOM 977 N N . GLU A 1 123 ? 14.263 3.171 -12.475 1.00 89.94 123 GLU A N 1
ATOM 978 C CA . GLU A 1 123 ? 13.743 4.535 -12.428 1.00 89.94 123 GLU A CA 1
ATOM 979 C C . GLU A 1 123 ? 14.826 5.479 -11.872 1.00 89.94 123 GLU A C 1
ATOM 981 O O . GLU A 1 123 ? 15.205 5.369 -10.696 1.00 89.94 123 GLU A O 1
ATOM 986 N N . PRO A 1 124 ? 15.384 6.384 -12.697 1.00 89.00 124 PRO A N 1
ATOM 987 C CA . PRO A 1 124 ? 16.383 7.344 -12.248 1.00 89.00 124 PRO A CA 1
ATOM 988 C C . PRO A 1 124 ? 15.748 8.437 -11.381 1.00 89.00 124 PRO A C 1
ATOM 990 O O . PRO A 1 124 ? 14.753 9.052 -11.755 1.00 89.00 124 PRO A O 1
ATOM 993 N N . LEU A 1 125 ? 16.368 8.750 -10.241 1.00 87.25 125 LEU A N 1
ATOM 994 C CA . LEU A 1 125 ? 15.854 9.742 -9.288 1.00 87.25 125 LEU A CA 1
ATOM 995 C C . LEU A 1 125 ? 16.605 11.080 -9.330 1.00 87.25 125 LEU A C 1
ATOM 997 O O . LEU A 1 125 ? 16.423 11.905 -8.439 1.00 87.25 125 LEU A O 1
ATOM 1001 N N . SER A 1 126 ? 17.429 11.337 -10.353 1.00 84.69 126 SER A N 1
ATOM 1002 C CA . SER A 1 126 ? 18.226 12.574 -10.466 1.00 84.69 126 SER A CA 1
ATOM 1003 C C . SER A 1 126 ? 17.372 13.837 -10.316 1.00 84.69 126 SER A C 1
ATOM 1005 O O . SER A 1 126 ? 17.651 14.669 -9.456 1.00 84.69 126 SER A O 1
ATOM 1007 N N . LYS A 1 127 ? 16.256 13.916 -11.051 1.00 82.69 127 LYS A N 1
ATOM 1008 C CA . LYS A 1 127 ? 15.307 15.039 -10.970 1.00 82.69 127 LYS A CA 1
ATOM 1009 C C . LYS A 1 127 ? 14.729 15.223 -9.568 1.00 82.69 127 LYS A C 1
ATOM 1011 O O . LYS A 1 127 ? 14.605 16.344 -9.095 1.00 82.69 127 LYS A O 1
ATOM 1016 N N . PHE A 1 128 ? 14.405 14.128 -8.875 1.00 84.38 128 PHE A N 1
ATOM 1017 C CA . PHE A 1 128 ? 13.888 14.204 -7.507 1.00 84.38 128 PHE A CA 1
ATOM 1018 C C . PHE A 1 128 ? 14.902 14.844 -6.553 1.00 84.38 128 PHE A C 1
ATOM 1020 O O . PHE A 1 128 ? 14.506 15.569 -5.644 1.00 84.38 128 PHE A O 1
ATOM 1027 N N . TRP A 1 129 ? 16.202 14.618 -6.752 1.00 83.44 129 TRP A N 1
ATOM 1028 C CA . TRP A 1 129 ? 17.247 15.213 -5.916 1.00 83.44 129 TRP A CA 1
ATOM 1029 C C . TRP A 1 129 ? 17.527 16.680 -6.223 1.00 83.44 129 TRP A C 1
ATOM 1031 O O . TRP A 1 129 ? 17.852 17.423 -5.299 1.00 83.44 129 TRP A O 1
ATOM 1041 N N . GLU A 1 130 ? 17.376 17.084 -7.481 1.00 84.00 130 GLU A N 1
ATOM 1042 C CA . GLU A 1 130 ? 17.525 18.475 -7.928 1.00 84.00 130 GLU A CA 1
ATOM 1043 C C . GLU A 1 130 ? 16.339 19.354 -7.501 1.00 84.00 130 GLU A C 1
ATOM 1045 O O . GLU A 1 130 ? 16.507 20.539 -7.220 1.00 84.00 130 GLU A O 1
ATOM 1050 N N . GLU A 1 131 ? 15.144 18.772 -7.410 1.00 76.38 131 GLU A N 1
ATOM 1051 C CA . GLU A 1 131 ? 13.915 19.459 -7.017 1.00 76.38 131 GLU A CA 1
ATOM 1052 C C . GLU A 1 131 ? 13.916 19.863 -5.524 1.00 76.38 131 GLU A C 1
ATOM 1054 O O . GLU A 1 131 ? 14.264 19.076 -4.639 1.00 76.38 131 GLU A O 1
ATOM 1059 N N . GLU A 1 132 ? 13.459 21.083 -5.216 1.00 74.19 132 GLU A N 1
ATOM 1060 C CA . GLU A 1 132 ? 13.254 21.551 -3.836 1.00 74.19 132 GLU A CA 1
ATOM 1061 C C . GLU A 1 132 ? 12.247 20.736 -3.001 1.00 74.19 132 GLU A C 1
ATOM 1063 O O . GLU A 1 132 ? 12.526 20.525 -1.812 1.00 74.19 132 GLU A O 1
ATOM 1068 N N . PRO A 1 133 ? 11.089 20.265 -3.525 1.00 78.50 133 PRO A N 1
ATOM 1069 C CA . PRO A 1 133 ? 10.145 19.519 -2.703 1.00 78.50 133 PRO A CA 1
ATOM 1070 C C . PRO A 1 133 ? 10.790 18.296 -2.039 1.00 78.50 133 PRO A C 1
ATOM 1072 O O . PRO A 1 133 ? 11.565 17.536 -2.628 1.00 78.50 133 PRO A O 1
ATOM 1075 N N . LYS A 1 134 ? 10.440 18.098 -0.763 1.00 81.38 134 LYS A N 1
ATOM 1076 C CA . LYS A 1 134 ? 10.859 16.931 0.028 1.00 81.38 134 LYS A CA 1
ATOM 1077 C C . LYS A 1 134 ? 10.043 15.681 -0.286 1.00 81.38 134 LYS A C 1
ATOM 1079 O O . LYS A 1 134 ? 10.348 14.617 0.236 1.00 81.38 134 LYS A O 1
ATOM 1084 N N . THR A 1 135 ? 9.005 15.807 -1.098 1.00 83.25 135 THR A N 1
ATOM 1085 C CA . THR A 1 135 ? 8.050 14.743 -1.387 1.00 83.25 135 THR A CA 1
ATOM 1086 C C . THR A 1 135 ? 7.657 14.791 -2.854 1.00 83.25 135 THR A C 1
ATOM 1088 O O . THR A 1 135 ? 7.380 15.878 -3.364 1.00 83.25 135 THR A O 1
ATOM 1091 N N . LYS A 1 136 ? 7.588 13.639 -3.519 1.00 86.50 136 LYS A N 1
ATOM 1092 C CA . LYS A 1 136 ? 7.157 13.536 -4.916 1.00 86.50 136 LYS A CA 1
ATOM 1093 C C . LYS A 1 136 ? 6.310 12.289 -5.117 1.00 86.50 136 LYS A C 1
ATOM 1095 O O . LYS A 1 136 ? 6.780 11.188 -4.854 1.00 86.50 136 LYS A O 1
ATOM 1100 N N . CYS A 1 137 ? 5.084 12.478 -5.584 1.00 87.31 137 CYS A N 1
ATOM 1101 C CA . CYS A 1 137 ? 4.214 11.391 -6.016 1.00 87.31 137 CYS A CA 1
ATOM 1102 C C . CYS A 1 137 ? 4.567 10.982 -7.447 1.00 87.31 137 CYS A C 1
ATOM 1104 O O . CYS A 1 137 ? 5.011 11.817 -8.243 1.00 87.31 137 CYS A O 1
ATOM 1106 N N . GLY A 1 138 ? 4.353 9.717 -7.775 1.00 89.12 138 GLY A N 1
ATOM 1107 C CA . GLY A 1 138 ? 4.488 9.228 -9.136 1.00 89.12 138 GLY A CA 1
ATOM 1108 C C . GLY A 1 138 ? 3.845 7.866 -9.327 1.00 89.12 138 GLY A C 1
ATOM 1109 O O . GLY A 1 138 ? 3.434 7.207 -8.369 1.00 89.12 138 GLY A O 1
ATOM 1110 N N . THR A 1 139 ? 3.810 7.447 -10.584 1.00 93.06 139 THR A N 1
ATOM 1111 C CA . THR A 1 139 ? 3.292 6.149 -11.004 1.00 93.06 139 THR A CA 1
ATOM 1112 C C . THR A 1 139 ? 4.347 5.472 -11.869 1.00 93.06 139 THR A C 1
ATOM 1114 O O . THR A 1 139 ? 4.899 6.086 -12.782 1.00 93.06 139 THR A O 1
ATOM 1117 N N . LEU A 1 140 ? 4.675 4.221 -11.550 1.00 94.81 140 LEU A N 1
ATOM 1118 C CA . LEU A 1 140 ? 5.454 3.357 -12.429 1.00 94.81 140 LEU A CA 1
ATOM 1119 C C . LEU A 1 140 ? 4.489 2.604 -13.332 1.00 94.81 140 LEU A C 1
ATOM 1121 O O . LEU A 1 140 ? 3.549 1.978 -12.847 1.00 94.81 140 LEU A O 1
ATOM 1125 N N . GLU A 1 141 ? 4.753 2.654 -14.627 1.00 95.62 141 GLU A N 1
ATOM 1126 C CA . GLU A 1 141 ? 3.915 2.027 -15.644 1.00 95.62 141 GLU A CA 1
ATOM 1127 C C . GLU A 1 141 ? 4.654 0.826 -16.235 1.00 95.62 141 GLU A C 1
ATOM 1129 O O . GLU A 1 141 ? 5.830 0.920 -16.608 1.00 95.62 141 GLU A O 1
ATOM 1134 N N . PHE A 1 142 ? 3.972 -0.311 -16.283 1.00 95.94 142 PHE A N 1
ATOM 1135 C CA . PHE A 1 142 ? 4.463 -1.545 -16.876 1.00 95.94 142 PHE A CA 1
ATOM 1136 C C . PHE A 1 142 ? 3.427 -2.010 -17.886 1.00 95.94 142 PHE A C 1
ATOM 1138 O O . PHE A 1 142 ? 2.311 -2.358 -17.507 1.00 95.94 142 PHE A O 1
ATOM 1145 N N . GLU A 1 143 ? 3.788 -1.982 -19.161 1.00 94.62 143 GLU A N 1
ATOM 1146 C CA . GLU A 1 143 ? 2.887 -2.291 -20.268 1.00 94.62 143 GLU A CA 1
ATOM 1147 C C . GLU A 1 143 ? 3.390 -3.518 -21.029 1.00 94.62 143 GLU A C 1
ATOM 1149 O O . GLU A 1 143 ? 4.597 -3.723 -21.189 1.00 94.62 143 GLU A O 1
ATOM 1154 N N . SER A 1 144 ? 2.450 -4.334 -21.485 1.00 93.62 144 SER A N 1
ATOM 1155 C CA . SER A 1 144 ? 2.649 -5.419 -22.438 1.00 93.62 144 SER A CA 1
ATOM 1156 C C . SER A 1 144 ? 1.452 -5.475 -23.387 1.00 93.62 144 SER A C 1
ATOM 1158 O O . SER A 1 144 ? 0.443 -4.806 -23.167 1.00 93.62 144 SER A O 1
ATOM 1160 N N . ASP A 1 145 ? 1.527 -6.322 -24.410 1.00 91.75 145 ASP A N 1
ATOM 1161 C CA . ASP A 1 145 ? 0.397 -6.552 -25.320 1.00 91.75 145 ASP A CA 1
ATOM 1162 C C . ASP A 1 145 ? -0.825 -7.176 -24.614 1.00 91.75 145 ASP A C 1
ATOM 1164 O O . ASP A 1 145 ? -1.934 -7.138 -25.140 1.00 91.75 145 ASP A O 1
ATOM 1168 N N . ILE A 1 146 ? -0.624 -7.770 -23.432 1.00 91.81 146 ILE A N 1
ATOM 1169 C CA . ILE A 1 146 ? -1.660 -8.467 -22.660 1.00 91.81 146 ILE A CA 1
ATOM 1170 C C . ILE A 1 146 ? -2.336 -7.540 -21.651 1.00 91.81 146 ILE A C 1
ATOM 1172 O O . ILE A 1 146 ? -3.475 -7.787 -21.254 1.00 91.81 146 ILE A O 1
ATOM 1176 N N . GLY A 1 147 ? -1.659 -6.487 -21.199 1.00 92.12 147 GLY A N 1
ATOM 1177 C CA . GLY A 1 147 ? -2.217 -5.601 -20.192 1.00 92.12 147 GLY A CA 1
ATOM 1178 C C . GLY A 1 147 ? -1.228 -4.590 -19.636 1.00 92.12 147 GLY A C 1
ATOM 1179 O O . GLY A 1 147 ? -0.089 -4.459 -20.086 1.00 92.12 147 GLY A O 1
ATOM 1180 N N . ARG A 1 148 ? -1.681 -3.871 -18.612 1.00 94.56 148 ARG A N 1
ATOM 1181 C CA . ARG A 1 148 ? -0.924 -2.804 -17.962 1.00 94.56 148 ARG A CA 1
ATOM 1182 C C . ARG A 1 148 ? -1.031 -2.894 -16.449 1.00 94.56 148 ARG A C 1
ATOM 1184 O O . ARG A 1 148 ? -2.108 -3.122 -15.897 1.00 94.56 148 ARG A O 1
ATOM 1191 N N . VAL A 1 149 ? 0.092 -2.633 -15.787 1.00 95.75 149 VAL A N 1
ATOM 1192 C CA . VAL A 1 149 ? 0.203 -2.480 -14.336 1.00 95.75 149 VAL A CA 1
ATOM 1193 C C . VAL A 1 149 ? 0.684 -1.067 -14.024 1.00 95.75 149 VAL A C 1
ATOM 1195 O O . VAL A 1 149 ? 1.730 -0.633 -14.506 1.00 95.75 149 VAL A O 1
ATOM 1198 N N . LEU A 1 150 ? -0.073 -0.359 -13.193 1.00 95.69 150 LEU A N 1
ATOM 1199 C CA . LEU A 1 150 ? 0.258 0.970 -12.687 1.00 95.69 150 LEU A CA 1
ATOM 1200 C C . LEU A 1 150 ? 0.559 0.865 -11.195 1.00 95.69 150 LEU A C 1
ATOM 1202 O O . LEU A 1 150 ? -0.306 0.454 -10.428 1.00 95.69 150 LEU A O 1
ATOM 1206 N N . VAL A 1 151 ? 1.760 1.243 -10.763 1.00 96.06 151 VAL A N 1
ATOM 1207 C CA . VAL A 1 151 ? 2.178 1.191 -9.353 1.00 96.06 151 VAL A CA 1
ATOM 1208 C C . VAL A 1 151 ? 2.381 2.607 -8.829 1.00 96.06 151 VAL A C 1
ATOM 1210 O O . VAL A 1 151 ? 3.312 3.300 -9.237 1.00 96.06 151 VAL A O 1
ATOM 1213 N N . ASN A 1 152 ? 1.531 3.031 -7.897 1.00 93.31 152 ASN A N 1
ATOM 1214 C CA . ASN A 1 152 ? 1.563 4.369 -7.312 1.00 93.31 152 ASN A CA 1
ATOM 1215 C C . ASN A 1 152 ? 2.528 4.417 -6.126 1.00 93.31 152 ASN A C 1
ATOM 1217 O O . ASN A 1 152 ? 2.456 3.592 -5.207 1.00 93.31 152 ASN A O 1
ATOM 1221 N N . PHE A 1 153 ? 3.418 5.407 -6.133 1.00 91.50 153 PHE A N 1
ATOM 1222 C CA . PHE A 1 153 ? 4.464 5.567 -5.132 1.00 91.50 153 PHE A CA 1
ATOM 1223 C C . PHE A 1 153 ? 4.621 7.015 -4.672 1.00 91.50 153 PHE A C 1
ATOM 1225 O O . PHE A 1 153 ? 4.235 7.968 -5.355 1.00 91.50 153 PHE A O 1
ATOM 1232 N N . ILE A 1 154 ? 5.257 7.179 -3.512 1.00 89.12 154 ILE A N 1
ATOM 1233 C CA . ILE A 1 154 ? 5.743 8.470 -3.031 1.00 89.12 154 ILE A CA 1
ATOM 1234 C C . ILE A 1 154 ? 7.223 8.351 -2.672 1.00 89.12 154 ILE A C 1
ATOM 1236 O O . ILE A 1 154 ? 7.638 7.468 -1.920 1.00 89.12 154 ILE A O 1
ATOM 1240 N N . LEU A 1 155 ? 8.017 9.280 -3.198 1.00 89.62 155 LEU A N 1
ATOM 1241 C CA . LEU A 1 155 ? 9.395 9.528 -2.796 1.00 89.62 155 LEU A CA 1
ATOM 1242 C C . LEU A 1 155 ? 9.420 10.577 -1.694 1.00 89.62 155 LEU A C 1
ATOM 1244 O O . LEU A 1 155 ? 8.774 11.620 -1.806 1.00 89.62 155 LEU A O 1
ATOM 1248 N N . LEU A 1 156 ? 10.203 10.326 -0.653 1.00 87.81 156 LEU A N 1
ATOM 1249 C CA . LEU A 1 156 ? 10.267 11.155 0.541 1.00 87.81 156 LEU A CA 1
ATOM 1250 C C . LEU A 1 156 ? 11.724 11.433 0.920 1.00 87.81 156 LEU A C 1
ATOM 1252 O O . LEU A 1 156 ? 12.525 10.505 1.001 1.00 87.81 156 LEU A O 1
ATOM 1256 N N . LYS A 1 157 ? 12.057 12.694 1.206 1.00 86.00 157 LYS A N 1
ATOM 1257 C CA . LYS A 1 157 ? 13.328 13.130 1.801 1.00 86.00 157 LYS A CA 1
ATOM 1258 C C . LYS A 1 157 ? 13.136 13.373 3.294 1.00 86.00 157 LYS A C 1
ATOM 1260 O O . LYS A 1 157 ? 12.127 13.939 3.706 1.00 86.00 157 LYS A O 1
ATOM 1265 N N . GLU A 1 158 ? 14.154 13.040 4.081 1.00 83.88 158 GLU A N 1
ATOM 1266 C CA . GLU A 1 158 ? 14.216 13.328 5.522 1.00 83.88 158 GLU A CA 1
ATOM 1267 C C . GLU A 1 158 ? 13.013 12.777 6.311 1.00 83.88 158 GLU A C 1
ATOM 1269 O O . GLU A 1 158 ? 12.283 13.521 6.965 1.00 83.88 158 GLU A O 1
ATOM 1274 N N . VAL A 1 159 ? 12.805 11.464 6.257 1.00 83.44 159 VAL A N 1
ATOM 1275 C CA . VAL A 1 159 ? 11.691 10.781 6.921 1.00 83.44 159 VAL A CA 1
ATOM 1276 C C . VAL A 1 159 ? 12.012 10.278 8.330 1.00 83.44 159 VAL A C 1
ATOM 1278 O O . VAL A 1 159 ? 13.171 10.182 8.741 1.00 83.44 159 VAL A O 1
ATOM 1281 N N . VAL A 1 160 ? 10.949 9.925 9.045 1.00 82.00 160 VAL A N 1
ATOM 1282 C CA . VAL A 1 160 ? 10.916 9.128 10.273 1.00 82.00 160 VAL A CA 1
ATOM 1283 C C . VAL A 1 160 ? 9.925 7.980 10.091 1.00 82.00 160 VAL A C 1
ATOM 1285 O O . VAL A 1 160 ? 8.942 8.143 9.371 1.00 82.00 160 VAL A O 1
ATOM 1288 N N . ASP A 1 161 ? 10.160 6.845 10.739 1.00 83.44 161 ASP A N 1
ATOM 1289 C CA . ASP A 1 161 ? 9.232 5.717 10.676 1.00 83.44 161 ASP A CA 1
ATOM 1290 C C . ASP A 1 161 ? 8.123 5.903 11.720 1.00 83.44 161 ASP A C 1
ATOM 1292 O O . ASP A 1 161 ? 8.373 6.281 12.870 1.00 83.44 161 ASP A O 1
ATOM 1296 N N . ALA A 1 162 ? 6.885 5.641 11.323 1.00 82.44 162 ALA A N 1
ATOM 1297 C CA . ALA A 1 162 ? 5.725 5.706 12.189 1.00 82.44 162 ALA A CA 1
ATOM 1298 C C . ALA A 1 162 ? 5.011 4.352 12.201 1.00 82.44 162 ALA A C 1
ATOM 1300 O O . ALA A 1 162 ? 4.473 3.909 11.188 1.00 82.44 162 ALA A O 1
ATOM 1301 N N . SER A 1 163 ? 5.041 3.702 13.362 1.00 85.94 163 SER A N 1
ATOM 1302 C CA . SER A 1 163 ? 4.313 2.464 13.650 1.00 85.94 163 SER A CA 1
ATOM 1303 C C . SER A 1 163 ? 2.937 2.771 14.225 1.00 85.94 163 SER A C 1
ATOM 1305 O O . SER A 1 163 ? 2.776 3.740 14.973 1.00 85.94 163 SER A O 1
ATOM 1307 N N . MET A 1 164 ? 1.954 1.950 13.882 1.00 85.56 164 MET A N 1
ATOM 1308 C CA . MET A 1 164 ? 0.545 2.196 14.150 1.00 85.56 164 MET A CA 1
ATOM 1309 C C . MET A 1 164 ? -0.100 0.956 14.751 1.00 85.56 164 MET A C 1
ATOM 1311 O O . MET A 1 164 ? 0.008 -0.125 14.185 1.00 85.56 164 MET A O 1
ATOM 1315 N N . ASP A 1 165 ? -0.848 1.155 15.832 1.00 87.69 165 ASP A N 1
ATOM 1316 C CA . ASP A 1 165 ? -1.743 0.159 16.408 1.00 87.69 165 ASP A CA 1
ATOM 1317 C C . ASP A 1 165 ? -3.152 0.740 16.485 1.00 87.69 165 ASP A C 1
ATOM 1319 O O . ASP A 1 165 ? -3.364 1.841 17.007 1.00 87.69 165 ASP A O 1
ATOM 1323 N N . VAL A 1 166 ? -4.146 -0.012 16.012 1.00 85.75 166 VAL A N 1
ATOM 1324 C CA . VAL A 1 166 ? -5.549 0.398 16.115 1.00 85.75 166 VAL A CA 1
ATOM 1325 C C . VAL A 1 166 ? -6.284 -0.517 17.066 1.00 85.75 166 VAL A C 1
ATOM 1327 O O . VAL A 1 166 ? -6.287 -1.736 16.932 1.00 85.75 166 VAL A O 1
ATOM 1330 N N . THR A 1 167 ? -6.942 0.099 18.037 1.00 88.56 167 THR A N 1
ATOM 1331 C CA . THR A 1 167 ? -7.777 -0.593 19.005 1.00 88.56 167 THR A CA 1
ATOM 1332 C C . THR A 1 167 ? -9.212 -0.114 18.868 1.00 88.56 167 THR A C 1
ATOM 1334 O O . THR A 1 167 ? -9.476 1.079 19.003 1.00 88.56 167 THR A O 1
ATOM 1337 N N . PHE A 1 168 ? -10.141 -1.041 18.686 1.00 84.94 168 PHE A N 1
ATOM 1338 C CA . PHE A 1 168 ? -11.574 -0.795 18.754 1.00 84.94 168 PHE A CA 1
ATOM 1339 C C . PHE A 1 168 ? -12.100 -1.095 20.164 1.00 84.94 168 PHE A C 1
ATOM 1341 O O . PHE A 1 168 ? -11.626 -2.022 20.823 1.00 84.94 168 PHE A O 1
ATOM 1348 N N . ARG A 1 169 ? -13.055 -0.301 20.648 1.00 85.00 169 ARG A N 1
ATOM 1349 C CA . ARG A 1 169 ? -13.648 -0.394 21.986 1.00 85.00 169 ARG A CA 1
ATOM 1350 C C . ARG A 1 169 ? -15.163 -0.476 21.879 1.00 85.00 169 ARG A C 1
ATOM 1352 O O . ARG A 1 169 ? -15.797 0.417 21.323 1.00 85.00 169 ARG A O 1
ATOM 1359 N N . LEU A 1 170 ? -15.731 -1.527 22.456 1.00 76.62 170 LEU A N 1
ATOM 1360 C CA . LEU A 1 170 ? -17.175 -1.698 22.560 1.00 76.62 170 LEU A CA 1
ATOM 1361 C C . LEU A 1 170 ? -17.657 -1.177 23.911 1.00 76.62 170 LEU A C 1
ATOM 1363 O O . LEU A 1 170 ? -17.094 -1.509 24.954 1.00 76.62 170 LEU A O 1
ATOM 1367 N N . SER A 1 171 ? -18.711 -0.364 23.893 1.00 69.12 171 SER A N 1
ATOM 1368 C CA . SER A 1 171 ? -19.330 0.153 25.118 1.00 69.12 171 SER A CA 1
ATOM 1369 C C . SER A 1 171 ? -20.079 -0.941 25.891 1.00 69.12 171 SER A C 1
ATOM 1371 O O . SER A 1 171 ? -20.140 -0.870 27.114 1.00 69.12 171 SER A O 1
ATOM 1373 N N . ASN A 1 172 ? -20.601 -1.962 25.194 1.00 67.31 172 ASN A N 1
ATOM 1374 C CA . ASN A 1 172 ? -21.332 -3.088 25.779 1.00 67.31 172 ASN A CA 1
ATOM 1375 C C . ASN A 1 172 ? -20.622 -4.427 25.472 1.00 67.31 172 ASN A C 1
ATOM 1377 O O . ASN A 1 172 ? -20.558 -4.810 24.308 1.00 67.31 172 ASN A O 1
ATOM 1381 N N . PRO A 1 173 ? -20.121 -5.153 26.494 1.00 62.25 173 PRO A N 1
ATOM 1382 C CA . PRO A 1 173 ? -19.358 -6.405 26.352 1.00 62.25 173 PRO A CA 1
ATOM 1383 C C . PRO A 1 173 ? -20.111 -7.616 25.790 1.00 62.25 173 PRO A C 1
ATOM 1385 O O . PRO A 1 173 ? -19.480 -8.613 25.449 1.00 62.25 173 PRO A O 1
ATOM 1388 N N . GLY A 1 174 ? -21.446 -7.588 25.855 1.00 64.38 174 GLY A N 1
ATOM 1389 C CA . GLY A 1 174 ? -22.269 -8.801 25.838 1.00 64.38 174 GLY A CA 1
ATOM 1390 C C . GLY A 1 174 ? -22.501 -9.397 24.456 1.00 64.38 174 GLY A C 1
ATOM 1391 O O . GLY A 1 174 ? -22.564 -10.618 24.339 1.00 64.38 174 GLY A O 1
ATOM 1392 N N . ASP A 1 175 ? -22.563 -8.551 23.426 1.00 71.00 175 ASP A N 1
ATOM 1393 C CA . ASP A 1 175 ? -22.975 -8.969 22.090 1.00 71.00 175 ASP A CA 1
ATOM 1394 C C . ASP A 1 175 ? -21.840 -8.766 21.080 1.00 71.00 175 ASP A C 1
ATOM 1396 O O . ASP A 1 175 ? -21.233 -7.689 21.033 1.00 71.00 175 ASP A O 1
ATOM 1400 N N . PRO A 1 176 ? -21.518 -9.789 20.269 1.00 80.25 176 PRO A N 1
ATOM 1401 C CA . PRO A 1 176 ? -20.551 -9.634 19.201 1.00 80.25 176 PRO A CA 1
ATOM 1402 C C . PRO A 1 176 ? -21.080 -8.642 18.167 1.00 80.25 176 PRO A C 1
ATOM 1404 O O . PRO A 1 176 ? -22.197 -8.783 17.677 1.00 80.25 176 PRO A O 1
ATOM 1407 N N . VAL A 1 177 ? -20.241 -7.679 17.801 1.00 84.69 177 VAL A N 1
ATOM 1408 C CA . VAL A 1 177 ? -20.555 -6.680 16.776 1.00 84.69 177 VAL A CA 1
ATOM 1409 C C . VAL A 1 177 ? -19.786 -7.019 15.513 1.00 84.69 177 VAL A C 1
ATOM 1411 O O . VAL A 1 177 ? -18.589 -7.308 15.566 1.00 84.69 177 VAL A O 1
ATOM 1414 N N . GLU A 1 178 ? -20.450 -6.974 14.368 1.00 89.38 178 GLU A N 1
ATOM 1415 C CA . GLU A 1 178 ? -19.799 -7.166 13.079 1.00 89.38 178 GLU A CA 1
ATOM 1416 C C . GLU A 1 178 ? -19.633 -5.818 12.393 1.00 89.38 178 GLU A C 1
ATOM 1418 O O . GLU A 1 178 ? -20.609 -5.113 12.167 1.00 89.38 178 GLU A O 1
ATOM 1423 N N . ILE A 1 179 ? -18.394 -5.465 12.047 1.00 88.69 179 ILE A N 1
ATOM 1424 C CA . ILE A 1 179 ? -18.095 -4.200 11.373 1.00 88.69 179 ILE A CA 1
ATOM 1425 C C . ILE A 1 179 ? -17.621 -4.400 9.936 1.00 88.69 179 ILE A C 1
ATOM 1427 O O . ILE A 1 179 ? -16.956 -5.389 9.605 1.00 88.69 179 ILE A O 1
ATOM 1431 N N . CYS A 1 180 ? -17.922 -3.419 9.093 1.00 91.00 180 CYS A N 1
ATOM 1432 C CA . CYS A 1 180 ? -17.392 -3.253 7.748 1.00 91.00 180 CYS A CA 1
ATOM 1433 C C . CYS A 1 180 ? -16.827 -1.838 7.560 1.00 91.00 180 CYS A C 1
ATOM 1435 O O . CYS A 1 180 ? -17.152 -0.914 8.307 1.00 91.00 180 CYS A O 1
ATOM 1437 N N . GLY A 1 181 ? -15.946 -1.671 6.574 1.00 87.75 181 GLY A N 1
ATOM 1438 C CA . GLY A 1 181 ? -15.370 -0.375 6.218 1.00 87.75 181 GLY A CA 1
ATOM 1439 C C . GLY A 1 181 ? -13.847 -0.388 6.161 1.00 87.75 181 GLY A C 1
ATOM 1440 O O . GLY A 1 181 ? -13.222 -1.422 5.898 1.00 87.75 181 GLY A O 1
ATOM 1441 N N . SER A 1 182 ? -13.243 0.780 6.364 1.00 88.38 182 SER A N 1
ATOM 1442 C CA . SER A 1 182 ? -11.803 0.973 6.221 1.00 88.38 182 SER A CA 1
ATOM 1443 C C . SER A 1 182 ? -11.250 2.115 7.064 1.00 88.38 182 SER A C 1
ATOM 1445 O O . SE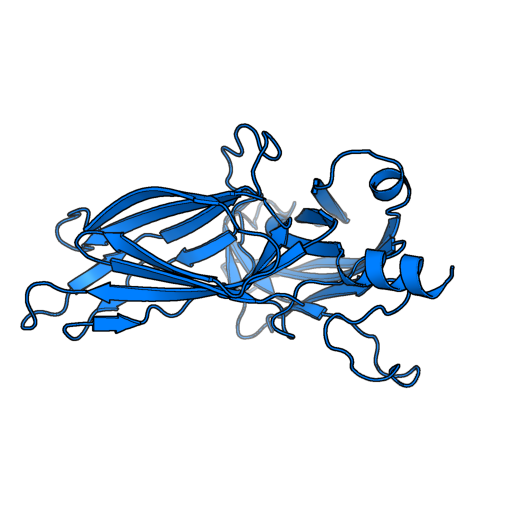R A 1 182 ? -11.914 3.121 7.310 1.00 88.38 182 SER A O 1
ATOM 1447 N N . ILE A 1 183 ? -9.976 1.982 7.413 1.00 84.31 183 ILE A N 1
ATOM 1448 C CA . ILE A 1 183 ? -9.135 3.062 7.913 1.00 84.31 183 ILE A CA 1
ATOM 1449 C C . ILE A 1 183 ? -8.068 3.320 6.850 1.00 84.31 183 ILE A C 1
ATOM 1451 O O . ILE A 1 183 ? -7.339 2.413 6.439 1.00 84.31 183 ILE A O 1
ATOM 1455 N N . MET A 1 184 ? -8.008 4.563 6.394 1.00 81.94 184 MET A N 1
ATOM 1456 C CA . MET A 1 184 ? -7.071 5.052 5.397 1.00 81.94 184 MET A CA 1
ATOM 1457 C C . MET A 1 184 ? -6.218 6.164 6.002 1.00 81.94 184 MET A C 1
ATOM 1459 O O . MET A 1 184 ? -6.704 7.025 6.735 1.00 81.94 184 MET A O 1
ATOM 1463 N N . VAL A 1 185 ? -4.933 6.168 5.675 1.00 76.19 185 VAL A N 1
ATOM 1464 C CA . VAL A 1 185 ? -3.999 7.223 6.060 1.00 76.19 185 VAL A CA 1
ATOM 1465 C C . VAL A 1 185 ? -3.555 7.922 4.786 1.00 76.19 185 VAL A C 1
ATOM 1467 O O . VAL A 1 185 ? -2.867 7.352 3.939 1.00 76.19 185 VAL A O 1
ATOM 1470 N N . ALA A 1 186 ? -4.007 9.159 4.635 1.00 66.19 186 ALA A N 1
ATOM 1471 C CA . ALA A 1 186 ? -3.667 10.040 3.541 1.00 66.19 186 ALA A CA 1
ATOM 1472 C C . ALA A 1 186 ? -2.651 11.085 4.023 1.00 66.19 186 ALA A C 1
ATOM 1474 O O . ALA A 1 186 ? -2.714 11.585 5.138 1.00 66.19 186 ALA A O 1
ATOM 1475 N N . LEU A 1 187 ? -1.759 11.493 3.134 1.00 62.00 187 LEU A N 1
ATOM 1476 C CA . LEU A 1 187 ? -1.039 12.765 3.182 1.00 62.00 187 LEU A CA 1
ATOM 1477 C C . LEU A 1 187 ? 0.004 12.986 4.275 1.00 62.00 187 LEU A C 1
ATOM 1479 O O . LEU A 1 187 ? -0.285 13.458 5.368 1.00 62.00 187 LEU A O 1
ATOM 1483 N N . TYR A 1 188 ? 1.242 12.881 3.803 1.00 62.28 188 TYR A N 1
ATOM 1484 C CA . TYR A 1 188 ? 2.385 13.733 4.109 1.00 62.28 188 TYR 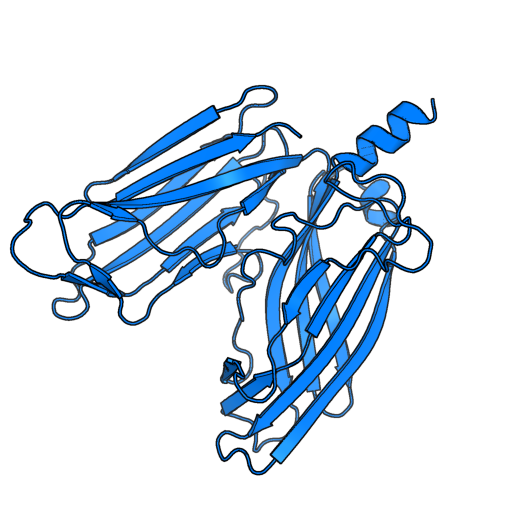A CA 1
ATOM 1485 C C . TYR A 1 188 ? 2.080 15.199 3.728 1.00 62.28 188 TYR A C 1
ATOM 1487 O O . TYR A 1 188 ? 1.943 15.522 2.554 1.00 62.28 188 TYR A O 1
ATOM 1495 N N . GLY A 1 189 ? 1.863 16.076 4.715 1.00 48.66 189 GLY A N 1
ATOM 1496 C CA . GLY A 1 189 ? 1.262 17.416 4.518 1.00 48.66 189 GLY A CA 1
ATOM 1497 C C . GLY A 1 189 ? 1.889 18.374 3.477 1.00 48.66 189 GLY A C 1
ATOM 1498 O O . GLY A 1 189 ? 3.034 18.220 3.079 1.00 48.66 189 GLY A O 1
ATOM 1499 N N . GLY A 1 190 ? 1.146 19.436 3.112 1.00 50.56 190 GLY A N 1
ATOM 1500 C CA . GLY A 1 190 ? 1.646 20.582 2.324 1.00 50.56 190 GLY A CA 1
ATOM 1501 C C . GLY A 1 190 ? 1.218 20.642 0.851 1.00 50.56 190 GLY A C 1
ATOM 1502 O O . GLY A 1 190 ? 2.041 20.994 0.018 1.00 50.56 190 GLY A O 1
ATOM 1503 N N . ASN A 1 191 ? -0.041 20.324 0.514 1.00 51.56 191 ASN A N 1
ATOM 1504 C CA . ASN A 1 191 ? -0.542 20.252 -0.875 1.00 51.56 191 ASN A CA 1
ATOM 1505 C C . ASN A 1 191 ? 0.104 19.156 -1.754 1.00 51.56 191 ASN A C 1
ATOM 1507 O O . ASN A 1 191 ? -0.048 19.195 -2.970 1.00 51.56 191 ASN A O 1
ATOM 1511 N N . VAL A 1 192 ? 0.804 18.184 -1.161 1.00 55.75 192 VAL A N 1
ATOM 1512 C CA . VAL A 1 192 ? 1.549 17.135 -1.889 1.00 55.75 192 VAL A CA 1
ATOM 1513 C C . VAL A 1 192 ? 0.627 16.237 -2.718 1.00 55.75 192 VAL A C 1
ATOM 1515 O O . VAL A 1 192 ? 0.972 15.849 -3.828 1.00 55.75 192 VAL A O 1
ATOM 1518 N N . VAL A 1 193 ? -0.566 15.958 -2.197 1.00 56.72 193 VAL A N 1
ATOM 1519 C CA . VAL A 1 193 ? -1.635 15.255 -2.905 1.00 56.72 193 VAL A CA 1
ATOM 1520 C C . VAL A 1 193 ? -2.888 16.118 -2.794 1.00 56.72 193 VAL A C 1
ATOM 1522 O O . VAL A 1 193 ? -3.619 16.052 -1.806 1.00 56.72 193 VAL A O 1
ATOM 1525 N N . LYS A 1 194 ? -3.084 17.020 -3.757 1.00 54.16 194 LYS A N 1
ATOM 1526 C CA . LYS A 1 194 ? -4.364 17.716 -3.911 1.00 54.16 194 LYS A CA 1
ATOM 1527 C C . LYS A 1 194 ? -5.317 16.765 -4.626 1.00 54.16 194 LYS A C 1
ATOM 1529 O O . LYS A 1 194 ? -4.975 16.283 -5.697 1.00 54.16 194 LYS A O 1
ATOM 1534 N N . ASP A 1 195 ? -6.466 16.504 -4.014 1.00 54.44 195 ASP A N 1
ATOM 1535 C CA . ASP A 1 195 ? -7.589 15.795 -4.631 1.00 54.44 195 ASP A CA 1
ATOM 1536 C C . ASP A 1 195 ? -7.234 14.433 -5.248 1.00 54.44 195 ASP A C 1
ATOM 1538 O O . ASP A 1 195 ? -7.540 14.147 -6.403 1.00 54.44 195 ASP A O 1
ATOM 1542 N N . ASP A 1 196 ? -6.638 13.544 -4.448 1.00 65.69 196 ASP A N 1
ATOM 1543 C CA . ASP A 1 196 ? -6.599 12.115 -4.781 1.00 65.69 196 ASP A CA 1
ATOM 1544 C C . ASP A 1 196 ? -7.975 11.487 -4.544 1.00 65.69 196 ASP A C 1
ATOM 1546 O O . ASP A 1 196 ? -8.237 10.808 -3.546 1.00 65.69 196 ASP A O 1
ATOM 1550 N N . ILE A 1 197 ? -8.872 11.801 -5.479 1.00 59.94 197 ILE A N 1
ATOM 1551 C CA . ILE A 1 197 ? -10.257 11.327 -5.534 1.00 59.94 197 ILE A CA 1
ATOM 1552 C C . ILE A 1 197 ? -10.285 9.798 -5.612 1.00 59.94 197 ILE A C 1
ATOM 1554 O O . ILE A 1 197 ? -11.169 9.168 -5.038 1.00 59.94 197 ILE A O 1
ATOM 1558 N N . LEU A 1 198 ? -9.299 9.204 -6.290 1.00 68.12 198 LEU A N 1
ATOM 1559 C CA . LEU A 1 198 ? -9.218 7.764 -6.508 1.00 68.12 198 LEU A CA 1
ATOM 1560 C C . LEU A 1 198 ? -8.578 7.016 -5.326 1.00 68.12 198 LEU A C 1
ATOM 1562 O O . LEU A 1 198 ? -8.750 5.809 -5.211 1.00 68.12 198 LEU A O 1
ATOM 1566 N N . GLY A 1 199 ? -7.886 7.703 -4.415 1.00 76.50 199 GLY A N 1
ATOM 1567 C CA . GLY A 1 199 ? -7.203 7.078 -3.280 1.00 76.50 199 GLY A CA 1
ATOM 1568 C C . GLY A 1 199 ? -5.899 6.361 -3.654 1.00 76.50 199 GLY A C 1
ATOM 1569 O O . GLY A 1 199 ? -5.450 5.488 -2.913 1.00 76.50 199 GLY A O 1
ATOM 1570 N N . GLN A 1 200 ? -5.286 6.717 -4.786 1.00 83.25 200 GLN A N 1
ATOM 1571 C CA . GLN A 1 200 ? -4.045 6.136 -5.311 1.00 83.25 200 GLN A CA 1
ATOM 1572 C C . GLN A 1 200 ? -2.853 6.274 -4.354 1.00 83.25 200 GLN A C 1
ATOM 1574 O O . GLN A 1 200 ? -1.982 5.401 -4.314 1.00 83.25 200 GLN A O 1
ATOM 1579 N N . TYR A 1 201 ? -2.832 7.346 -3.566 1.00 85.44 201 TYR A N 1
ATOM 1580 C CA . TYR A 1 201 ? -1.760 7.732 -2.651 1.00 85.44 201 TYR A CA 1
ATOM 1581 C C . TYR A 1 201 ? -2.210 7.668 -1.182 1.00 85.44 201 TYR A C 1
ATOM 1583 O O . TYR A 1 201 ? -1.644 8.340 -0.314 1.00 85.44 201 TYR A O 1
ATOM 1591 N N . LYS A 1 202 ? -3.246 6.867 -0.892 1.00 85.88 202 LYS A N 1
ATOM 1592 C CA . LYS A 1 202 ? -3.730 6.591 0.466 1.00 85.88 202 LYS A CA 1
ATOM 1593 C C . LYS A 1 202 ? -3.287 5.206 0.916 1.00 85.88 202 LYS A C 1
ATOM 1595 O O . LYS A 1 202 ? -3.543 4.204 0.252 1.00 85.88 202 LYS A O 1
ATOM 1600 N N . ALA A 1 203 ? -2.631 5.138 2.069 1.00 87.50 203 ALA A N 1
ATOM 1601 C CA . ALA A 1 203 ? -2.282 3.864 2.677 1.00 87.50 203 ALA A CA 1
ATOM 1602 C C . ALA A 1 203 ? -3.537 3.284 3.336 1.00 87.50 203 ALA A C 1
ATOM 1604 O O . ALA A 1 203 ? -4.109 3.899 4.235 1.00 87.50 203 ALA A O 1
ATOM 1605 N N . THR A 1 204 ? -3.974 2.102 2.906 1.00 89.31 204 THR A N 1
ATOM 1606 C CA . THR A 1 204 ? -5.074 1.396 3.575 1.00 89.31 204 THR A CA 1
ATOM 1607 C C . THR A 1 204 ? -4.503 0.603 4.744 1.00 89.31 204 THR A C 1
ATOM 1609 O O . THR A 1 204 ? -3.867 -0.426 4.540 1.00 89.31 204 THR A O 1
ATOM 1612 N N . THR A 1 205 ? -4.710 1.078 5.972 1.00 88.62 205 THR A N 1
ATOM 1613 C CA . THR A 1 205 ? -4.190 0.411 7.177 1.00 88.62 205 THR A CA 1
ATOM 1614 C C . THR A 1 205 ? -5.100 -0.717 7.628 1.00 88.62 205 THR A C 1
ATOM 1616 O O . THR A 1 205 ? -4.624 -1.747 8.088 1.00 88.62 205 THR A O 1
ATOM 1619 N N . PHE A 1 206 ? -6.410 -0.564 7.448 1.00 89.88 206 PHE A N 1
ATOM 1620 C CA . PHE A 1 206 ? -7.401 -1.588 7.751 1.00 89.88 206 PHE A CA 1
ATOM 1621 C C . PHE A 1 206 ? -8.526 -1.527 6.724 1.00 89.88 206 PHE A C 1
ATOM 1623 O O . PHE A 1 206 ? -8.991 -0.446 6.368 1.00 89.88 206 PHE A O 1
ATOM 1630 N N . ARG A 1 207 ? -8.990 -2.684 6.256 1.00 89.75 207 ARG A N 1
ATOM 1631 C CA . ARG A 1 207 ? -10.169 -2.799 5.394 1.00 89.75 207 ARG A CA 1
ATOM 1632 C C . ARG A 1 207 ? -10.809 -4.151 5.615 1.00 89.75 207 ARG A C 1
ATOM 1634 O O . ARG A 1 207 ? -10.119 -5.169 5.582 1.00 89.75 207 ARG A O 1
ATOM 1641 N N . THR A 1 208 ? -12.122 -4.157 5.796 1.00 89.00 208 THR A N 1
ATOM 1642 C CA . THR A 1 208 ? -12.891 -5.386 5.956 1.00 89.00 208 THR A CA 1
ATOM 1643 C C . THR A 1 208 ? -14.295 -5.242 5.384 1.00 89.00 208 THR A C 1
ATOM 1645 O O . THR A 1 208 ? -14.916 -4.183 5.471 1.00 89.00 208 THR A O 1
ATOM 1648 N N . LYS A 1 209 ? -14.806 -6.330 4.801 1.00 87.88 209 LYS A N 1
ATOM 1649 C CA . LYS A 1 209 ? -16.230 -6.458 4.455 1.00 87.88 209 LYS A CA 1
ATOM 1650 C C . LYS A 1 209 ? -17.054 -6.947 5.646 1.00 87.88 209 LYS A C 1
ATOM 1652 O O . LYS A 1 209 ? -18.230 -6.627 5.737 1.00 87.88 209 LYS A O 1
ATOM 1657 N N . LYS A 1 210 ? -16.436 -7.737 6.526 1.00 89.56 210 LYS A N 1
ATOM 1658 C CA . LYS A 1 210 ? -17.066 -8.350 7.691 1.00 89.56 210 LYS A CA 1
ATOM 1659 C C . LYS A 1 210 ? -15.977 -8.746 8.684 1.00 89.56 210 LYS A C 1
ATOM 1661 O O . LYS A 1 210 ? -15.183 -9.643 8.411 1.00 89.56 210 LYS A O 1
ATOM 1666 N N . PHE A 1 211 ? -15.914 -8.065 9.821 1.00 89.75 211 PHE A N 1
ATOM 1667 C CA . PHE A 1 211 ? -14.994 -8.384 10.910 1.00 89.75 211 PHE A CA 1
ATOM 1668 C C . PHE A 1 211 ? -15.758 -8.457 12.224 1.00 89.75 211 PHE A C 1
ATOM 1670 O O . PHE A 1 211 ? -16.407 -7.492 12.622 1.00 89.75 211 PHE A O 1
ATOM 1677 N N . LYS A 1 212 ? -15.682 -9.610 12.888 1.00 88.69 212 LYS A N 1
ATOM 1678 C CA . LYS A 1 212 ? -16.383 -9.852 14.145 1.00 88.69 212 LYS A CA 1
ATOM 1679 C C . LYS A 1 212 ? -15.538 -9.356 15.315 1.00 88.69 212 LYS A C 1
ATOM 1681 O O . LYS A 1 212 ? -14.448 -9.866 15.562 1.00 88.69 212 LYS A O 1
ATOM 1686 N N . LEU A 1 213 ? -16.063 -8.382 16.043 1.00 85.00 213 LEU A N 1
ATOM 1687 C CA . LEU A 1 213 ? -15.488 -7.856 17.272 1.00 85.00 213 LEU A CA 1
ATOM 1688 C C . LEU A 1 213 ? -16.021 -8.660 18.456 1.00 85.00 213 LEU A C 1
ATOM 1690 O O . LEU A 1 213 ? -17.231 -8.748 18.666 1.00 85.00 213 LEU A O 1
ATOM 1694 N N . ILE A 1 214 ? -15.111 -9.253 19.227 1.00 82.94 214 ILE A N 1
ATOM 1695 C CA . ILE A 1 214 ? -15.438 -10.037 20.419 1.00 82.94 214 ILE A CA 1
ATOM 1696 C C . ILE A 1 214 ? -14.648 -9.465 21.597 1.00 82.94 214 ILE A C 1
ATOM 1698 O O . ILE A 1 214 ? -13.418 -9.482 21.588 1.00 82.94 214 ILE A O 1
ATOM 1702 N N . GLY A 1 215 ? -15.361 -8.983 22.616 1.00 81.56 215 GLY A N 1
ATOM 1703 C CA . GLY A 1 215 ? -14.783 -8.407 23.830 1.00 81.56 215 GLY A CA 1
ATOM 1704 C C . GLY A 1 215 ? -14.704 -6.877 23.832 1.00 81.56 215 GLY A C 1
ATOM 1705 O O . GLY A 1 215 ? -14.961 -6.202 22.840 1.00 81.56 215 GLY A O 1
ATOM 1706 N N . ASN A 1 216 ? -14.343 -6.317 24.987 1.00 80.69 216 ASN A N 1
ATOM 1707 C CA . ASN A 1 216 ? -14.446 -4.872 25.253 1.00 80.69 216 ASN A CA 1
ATOM 1708 C C . ASN A 1 216 ? -13.427 -4.038 24.477 1.00 80.69 216 ASN A C 1
ATOM 1710 O O . ASN A 1 216 ? -13.635 -2.848 24.243 1.00 80.69 216 ASN A O 1
ATOM 1714 N N . GLN A 1 217 ? -12.300 -4.653 24.134 1.00 85.12 217 GLN A N 1
ATOM 1715 C CA . GLN A 1 217 ? -11.176 -4.003 23.493 1.00 85.12 217 GLN A CA 1
ATOM 1716 C C . GLN A 1 217 ? -10.537 -4.991 22.521 1.00 85.12 217 GLN A C 1
ATOM 1718 O O . GLN A 1 217 ? -10.028 -6.029 22.938 1.00 85.12 217 GLN A O 1
ATOM 1723 N N . VAL A 1 218 ? -10.567 -4.663 21.233 1.00 86.81 218 VAL A N 1
ATOM 1724 C CA . VAL A 1 218 ? -10.075 -5.527 20.157 1.00 86.81 218 VAL A CA 1
ATOM 1725 C C . VAL A 1 218 ? -8.994 -4.784 19.390 1.00 86.81 218 VAL A C 1
ATOM 1727 O O . VAL A 1 218 ? -9.210 -3.660 18.938 1.00 86.81 218 VAL A O 1
ATOM 1730 N N . VAL A 1 219 ? -7.823 -5.399 19.242 1.00 88.25 219 VAL A N 1
ATOM 1731 C CA . VAL A 1 219 ? -6.775 -4.888 18.353 1.00 88.25 219 VAL A CA 1
ATOM 1732 C C . VAL A 1 219 ? -7.128 -5.297 16.927 1.00 88.25 219 VAL A C 1
ATOM 1734 O O . VAL A 1 219 ? -7.365 -6.476 16.665 1.00 88.25 219 VAL A O 1
ATOM 1737 N N . LEU A 1 220 ? -7.211 -4.326 16.019 1.00 88.19 220 LEU A N 1
ATOM 1738 C CA . LEU A 1 220 ? -7.530 -4.600 14.622 1.00 88.19 220 LEU A CA 1
ATOM 1739 C C . LEU A 1 220 ? -6.283 -5.134 13.899 1.00 88.19 220 LEU A C 1
ATOM 1741 O O . LEU A 1 220 ? -5.218 -4.526 14.025 1.00 88.19 220 LEU A O 1
ATOM 1745 N N . PRO A 1 221 ? -6.394 -6.225 13.121 1.00 89.88 221 PRO A N 1
ATOM 1746 C CA . PRO A 1 221 ? -5.293 -6.709 12.298 1.00 89.88 221 PRO A CA 1
ATOM 1747 C C . PRO A 1 221 ? -5.078 -5.746 11.128 1.00 89.88 221 PRO A C 1
ATOM 1749 O O . PRO A 1 221 ? -5.919 -5.644 10.234 1.00 89.88 221 PRO A O 1
ATOM 1752 N N . LEU A 1 222 ? -3.975 -5.002 11.154 1.00 89.25 222 LEU A N 1
ATOM 1753 C CA . LEU A 1 222 ? -3.678 -4.007 10.130 1.00 89.25 222 LEU A CA 1
ATOM 1754 C C . LEU A 1 222 ? -3.054 -4.665 8.897 1.00 89.25 222 LEU A C 1
ATOM 1756 O O . LEU A 1 222 ? -2.131 -5.463 9.017 1.00 89.25 222 LEU A O 1
ATOM 1760 N N . HIS A 1 223 ? -3.521 -4.267 7.713 1.00 88.12 223 HIS A N 1
ATOM 1761 C CA . HIS A 1 223 ? -2.850 -4.560 6.441 1.00 88.12 223 HIS A CA 1
ATOM 1762 C C . HIS A 1 223 ? -1.521 -3.813 6.349 1.00 88.12 223 HIS A C 1
ATOM 1764 O O . HIS A 1 223 ? -0.558 -4.315 5.776 1.00 88.12 223 HIS A O 1
ATOM 1770 N N . ARG A 1 224 ? -1.485 -2.606 6.923 1.00 87.75 224 ARG A N 1
ATOM 1771 C CA . ARG A 1 224 ? -0.315 -1.734 6.952 1.00 87.75 224 ARG A CA 1
ATOM 1772 C C . ARG A 1 224 ? -0.200 -1.051 8.302 1.00 87.75 224 ARG A C 1
ATOM 1774 O O . ARG A 1 224 ? -1.088 -0.290 8.695 1.00 87.75 224 ARG A O 1
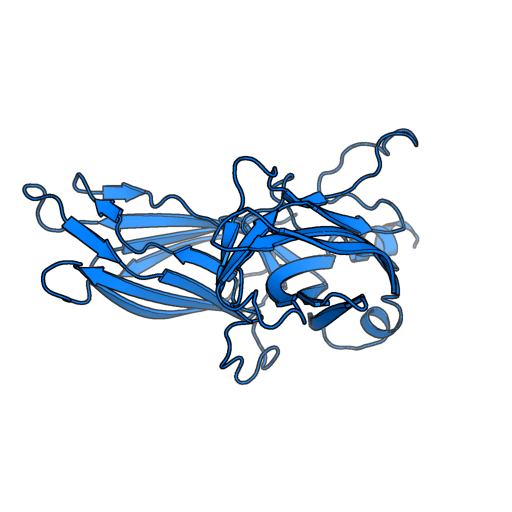ATOM 1781 N N . SER A 1 225 ? 0.887 -1.341 9.002 1.00 86.69 225 SER A N 1
ATOM 1782 C CA . SER A 1 225 ? 1.172 -0.853 10.351 1.00 86.69 225 SER A CA 1
ATOM 1783 C C . SER A 1 225 ? 2.329 0.143 10.379 1.00 86.69 225 SER A C 1
ATOM 1785 O O . SER A 1 225 ? 2.437 0.916 11.329 1.00 86.69 225 SER A O 1
ATOM 1787 N N . LEU A 1 226 ? 3.164 0.175 9.335 1.00 85.94 226 LEU A N 1
ATOM 1788 C CA . LEU A 1 226 ? 4.355 1.020 9.265 1.00 85.94 226 LEU A CA 1
ATOM 1789 C C . LEU A 1 226 ? 4.312 1.952 8.050 1.00 85.94 226 LEU A C 1
ATOM 1791 O O . LEU A 1 226 ? 3.995 1.550 6.931 1.00 85.94 226 LEU A O 1
ATOM 1795 N N . LEU A 1 227 ? 4.635 3.223 8.292 1.00 85.56 227 LEU A N 1
ATOM 1796 C CA . LEU A 1 227 ? 4.729 4.266 7.272 1.00 85.56 227 LEU A CA 1
ATOM 1797 C C . LEU A 1 227 ? 5.958 5.139 7.520 1.00 85.56 227 LEU A C 1
ATOM 1799 O O . LEU A 1 227 ? 6.172 5.629 8.627 1.00 85.56 227 LEU A O 1
ATOM 1803 N N . ALA A 1 228 ? 6.734 5.406 6.480 1.00 84.94 228 ALA A N 1
ATOM 1804 C CA . ALA A 1 228 ? 7.743 6.451 6.465 1.00 84.94 228 ALA A CA 1
ATOM 1805 C C . ALA A 1 228 ? 7.055 7.806 6.314 1.00 84.94 228 ALA A C 1
ATOM 1807 O O . ALA A 1 228 ? 6.270 8.000 5.400 1.00 84.94 228 ALA A O 1
ATOM 1808 N N . VAL A 1 229 ? 7.353 8.771 7.176 1.00 81.38 229 VAL A N 1
ATOM 1809 C CA . VAL A 1 229 ? 6.680 10.076 7.225 1.00 81.38 229 VAL A CA 1
ATOM 1810 C C . VAL A 1 229 ? 7.723 11.183 7.138 1.00 81.38 229 VAL A C 1
ATOM 1812 O O . VAL A 1 229 ? 8.707 11.109 7.870 1.00 81.38 229 VAL A O 1
ATOM 1815 N N . PRO A 1 230 ? 7.567 12.235 6.309 1.00 80.75 230 PRO A N 1
ATOM 1816 C CA . PRO A 1 230 ? 8.511 13.339 6.311 1.00 80.75 230 PRO A CA 1
ATOM 1817 C C . PRO A 1 230 ? 8.579 13.964 7.701 1.00 80.75 230 PRO A C 1
ATOM 1819 O O . PRO A 1 230 ? 7.558 14.238 8.342 1.00 80.75 230 PRO A O 1
ATOM 1822 N N . ALA A 1 231 ? 9.797 14.219 8.167 1.00 78.06 231 ALA A N 1
ATOM 1823 C CA . ALA A 1 231 ? 10.022 14.842 9.457 1.00 78.06 231 ALA A CA 1
ATOM 1824 C C . ALA A 1 231 ? 9.374 16.236 9.496 1.00 78.06 231 ALA A C 1
ATOM 1826 O O . ALA A 1 231 ? 9.612 17.075 8.627 1.00 78.06 231 ALA A O 1
ATOM 1827 N N . GLY A 1 232 ? 8.544 16.495 10.511 1.00 73.81 232 GLY A N 1
ATOM 1828 C CA . GLY A 1 232 ? 7.777 17.744 10.599 1.00 73.81 232 GLY A CA 1
ATOM 1829 C C . GLY A 1 232 ? 6.521 17.785 9.718 1.00 73.81 232 GLY A C 1
ATOM 1830 O O . GLY A 1 232 ? 5.815 18.800 9.723 1.00 73.81 232 GLY A O 1
ATOM 1831 N N . GLY A 1 233 ? 6.250 16.706 8.975 1.00 75.12 233 GLY A N 1
ATOM 1832 C CA . GLY A 1 233 ? 5.079 16.535 8.128 1.00 75.12 233 GLY A CA 1
ATOM 1833 C C . GLY A 1 233 ? 3.781 16.389 8.920 1.00 75.12 233 GLY A C 1
ATOM 1834 O O . GLY A 1 233 ? 3.756 16.365 10.154 1.00 75.12 233 GLY A O 1
ATOM 1835 N N . ARG A 1 234 ? 2.675 16.308 8.184 1.00 76.56 234 ARG A N 1
ATOM 1836 C CA . ARG A 1 234 ? 1.366 15.938 8.734 1.00 76.56 234 ARG A CA 1
ATOM 1837 C C . ARG A 1 234 ? 0.971 14.556 8.236 1.00 76.56 234 ARG A C 1
ATOM 1839 O O . ARG A 1 234 ? 1.484 14.169 7.197 1.00 76.56 234 ARG A O 1
ATOM 1846 N N . LEU A 1 235 ? 0.122 13.866 8.987 1.00 79.56 235 LEU A N 1
ATOM 1847 C CA . LEU A 1 235 ? -0.601 12.659 8.604 1.00 79.56 235 LEU A CA 1
ATOM 1848 C C . LEU A 1 235 ? -2.089 12.947 8.754 1.00 79.56 235 LEU A C 1
ATOM 1850 O O . LEU A 1 235 ? -2.507 13.429 9.808 1.00 79.56 235 LEU A O 1
ATOM 1854 N N . LYS A 1 236 ? -2.878 12.644 7.731 1.00 81.19 236 LYS A N 1
ATOM 1855 C CA . LYS A 1 236 ? -4.334 12.739 7.761 1.00 81.19 236 LYS A CA 1
ATOM 1856 C C . LYS A 1 236 ? -4.915 11.332 7.822 1.00 81.19 236 LYS A C 1
ATOM 1858 O O . LYS A 1 236 ? -4.669 10.505 6.954 1.00 81.19 236 LYS A O 1
ATOM 1863 N N . ILE A 1 237 ? -5.680 11.046 8.861 1.00 81.56 237 ILE A N 1
ATOM 1864 C CA . ILE A 1 237 ? -6.304 9.741 9.069 1.00 81.56 237 ILE A CA 1
ATOM 1865 C C . ILE A 1 237 ? -7.792 9.885 8.784 1.00 81.56 237 ILE A C 1
ATOM 1867 O O . ILE A 1 237 ? -8.466 10.713 9.398 1.00 81.56 237 ILE A O 1
ATOM 1871 N N . GLU A 1 238 ? -8.281 9.083 7.848 1.00 85.50 238 GLU A N 1
ATOM 1872 C CA . GLU A 1 238 ? -9.679 8.975 7.449 1.00 85.50 238 GLU A CA 1
ATOM 1873 C C . GLU A 1 238 ? -10.172 7.591 7.870 1.00 85.50 238 GLU A C 1
ATOM 1875 O O . GLU A 1 238 ? -9.615 6.571 7.470 1.00 85.50 238 GLU A O 1
ATOM 1880 N N . ALA A 1 239 ? -11.194 7.539 8.717 1.00 85.81 239 ALA A N 1
ATOM 1881 C CA . ALA A 1 239 ? -11.740 6.281 9.204 1.00 85.81 239 ALA A CA 1
ATOM 1882 C C . ALA A 1 239 ? -13.252 6.254 8.996 1.00 85.81 239 ALA A C 1
ATOM 1884 O O . ALA A 1 239 ? -13.947 7.186 9.405 1.00 85.81 239 ALA A O 1
ATOM 1885 N N . LEU A 1 240 ? -13.730 5.165 8.394 1.00 88.94 240 LEU A N 1
ATOM 1886 C CA . LEU A 1 240 ? -15.142 4.848 8.228 1.00 88.94 240 LEU A CA 1
ATOM 1887 C C . LEU A 1 240 ? -15.367 3.387 8.627 1.00 88.94 240 LEU A C 1
ATOM 1889 O O . LEU A 1 240 ? -14.912 2.486 7.923 1.00 88.94 240 LEU A O 1
ATOM 1893 N N . LEU A 1 241 ? -16.042 3.154 9.752 1.00 87.75 241 LEU A N 1
ATOM 1894 C CA . LEU A 1 241 ? -16.412 1.819 10.234 1.00 87.75 241 LEU A CA 1
ATOM 1895 C C . LEU A 1 241 ? -17.893 1.808 10.602 1.00 87.75 241 LEU A C 1
ATOM 1897 O O . LEU A 1 241 ? -18.354 2.665 11.359 1.00 87.75 241 LEU A O 1
ATOM 1901 N N . MET A 1 242 ? -18.618 0.822 10.089 1.00 90.00 242 MET A N 1
ATOM 1902 C CA . MET A 1 242 ? -20.067 0.693 10.231 1.00 90.00 242 MET A CA 1
ATOM 1903 C C . MET A 1 242 ? -20.426 -0.704 10.716 1.00 90.00 242 MET A C 1
ATOM 1905 O O . MET A 1 242 ? -19.721 -1.662 10.409 1.00 90.00 242 MET A O 1
ATOM 1909 N N . ASP A 1 243 ? -21.518 -0.812 11.461 1.00 87.69 243 ASP A N 1
ATOM 1910 C CA . ASP A 1 243 ? -22.152 -2.082 11.790 1.00 87.69 243 ASP A CA 1
ATOM 1911 C C . ASP A 1 243 ? -22.729 -2.744 10.530 1.00 87.69 243 ASP A C 1
ATOM 1913 O O . ASP A 1 243 ? -23.373 -2.084 9.714 1.00 87.69 243 ASP A O 1
ATOM 1917 N N . VAL A 1 244 ? -22.521 -4.049 10.370 1.00 88.56 244 VAL A N 1
ATOM 1918 C CA . VAL A 1 244 ? -22.961 -4.786 9.177 1.00 88.56 244 VAL A CA 1
ATOM 1919 C C . VAL A 1 244 ? -24.486 -4.896 9.112 1.00 88.56 244 VAL A C 1
ATOM 1921 O O . VAL A 1 244 ? -25.056 -4.728 8.034 1.00 88.56 244 VAL A O 1
ATOM 1924 N N . GLU A 1 245 ? -25.154 -5.165 10.234 1.00 87.00 245 GLU A N 1
ATOM 1925 C CA . GLU A 1 245 ? -26.598 -5.429 10.249 1.00 87.00 245 GLU A CA 1
ATOM 1926 C C . GLU A 1 245 ? -27.415 -4.137 10.234 1.00 87.00 245 GLU A C 1
ATOM 1928 O O . GLU A 1 245 ? -28.296 -3.949 9.397 1.00 87.00 245 GLU A O 1
ATOM 1933 N N . SER A 1 246 ? -27.108 -3.225 11.151 1.00 86.88 246 SER A N 1
ATOM 1934 C CA . SER A 1 246 ? -27.854 -1.984 11.357 1.00 86.88 246 SER A CA 1
ATOM 1935 C C . SER A 1 246 ? -27.401 -0.835 10.460 1.00 86.88 246 SER A C 1
ATOM 1937 O O . SER A 1 246 ? -28.069 0.198 10.434 1.00 86.88 246 SER A O 1
ATOM 1939 N N . GLN A 1 247 ? -26.265 -0.979 9.763 1.00 87.31 247 GLN A N 1
ATOM 1940 C CA . GLN A 1 247 ? -25.603 0.099 9.011 1.00 87.31 247 GLN A CA 1
ATOM 1941 C C . GLN A 1 247 ? -25.250 1.320 9.879 1.00 87.31 247 GLN A C 1
ATOM 1943 O O . GLN A 1 247 ? -24.955 2.400 9.371 1.00 87.31 247 GLN A O 1
ATOM 1948 N N . LYS A 1 248 ? -25.267 1.169 11.208 1.00 87.00 248 LYS A N 1
ATOM 1949 C CA . LYS A 1 248 ? -24.913 2.234 12.140 1.00 87.00 248 LYS A CA 1
ATOM 1950 C C . LYS A 1 248 ? -23.430 2.562 12.009 1.00 87.00 248 LYS A C 1
ATOM 1952 O O . LYS A 1 248 ? -22.577 1.698 12.193 1.00 87.00 248 LYS A O 1
ATOM 1957 N N . GLU A 1 249 ? -23.111 3.830 11.779 1.00 86.12 249 GLU A N 1
ATOM 1958 C CA . GLU A 1 249 ? -21.730 4.306 11.807 1.00 86.12 249 GLU A CA 1
ATOM 1959 C C . GLU A 1 249 ? -21.178 4.256 13.241 1.00 86.12 249 GLU A C 1
ATOM 1961 O O . GLU A 1 249 ? -21.692 4.908 14.154 1.00 86.12 249 GLU A O 1
ATOM 1966 N N . TYR A 1 250 ? -20.111 3.484 13.445 1.00 80.38 250 TYR A N 1
ATOM 1967 C CA . TYR A 1 250 ? -19.304 3.546 14.665 1.00 80.38 250 TYR A CA 1
ATOM 1968 C C . TYR A 1 250 ? -18.218 4.608 14.551 1.00 80.38 250 TYR A C 1
ATOM 1970 O O . TYR A 1 250 ? -17.826 5.226 15.538 1.00 80.38 250 TYR A O 1
ATOM 1978 N N . VAL A 1 251 ? -17.693 4.805 13.345 1.00 80.56 251 VAL A N 1
ATOM 1979 C CA . VAL A 1 251 ? -16.595 5.723 13.083 1.00 80.56 251 VAL A CA 1
ATOM 1980 C C . VAL A 1 251 ? -16.837 6.405 11.756 1.00 80.56 251 VAL A C 1
ATOM 1982 O O . VAL A 1 251 ? -16.960 5.724 10.748 1.00 80.56 251 VAL A O 1
ATOM 1985 N N . ASN A 1 252 ? -16.830 7.732 11.765 1.00 82.38 252 ASN A N 1
ATOM 1986 C CA . ASN A 1 252 ? -16.782 8.562 10.571 1.00 82.38 252 ASN A CA 1
ATOM 1987 C C . ASN A 1 252 ? -16.019 9.839 10.926 1.00 82.38 252 ASN A C 1
ATOM 1989 O O . ASN A 1 252 ? -16.589 10.821 11.405 1.00 82.38 252 ASN A O 1
ATOM 1993 N N . VAL A 1 253 ? -14.689 9.773 10.845 1.00 80.62 253 VAL A N 1
ATOM 1994 C CA . VAL A 1 253 ? -13.831 10.873 11.292 1.00 80.62 253 VAL A CA 1
ATOM 1995 C C . VAL A 1 253 ? -12.655 11.097 10.364 1.00 80.62 253 VAL A C 1
ATOM 1997 O O . VAL A 1 253 ? -12.094 10.178 9.767 1.00 80.62 253 VAL A O 1
ATOM 2000 N N . MET A 1 254 ? -12.238 12.355 10.337 1.00 80.06 254 MET A N 1
ATOM 2001 C CA . MET A 1 254 ? -11.033 12.822 9.682 1.00 80.06 254 MET A CA 1
ATOM 2002 C C . MET A 1 254 ? -10.186 13.560 10.716 1.00 80.06 254 MET A C 1
ATOM 2004 O O . MET A 1 254 ? -10.675 14.466 11.398 1.00 80.06 254 MET A O 1
ATOM 2008 N N . ARG A 1 255 ? -8.929 13.150 10.885 1.00 78.06 255 ARG A N 1
ATOM 2009 C CA . ARG A 1 255 ? -8.022 13.726 11.885 1.00 78.06 255 ARG A CA 1
ATOM 2010 C C . ARG A 1 255 ? -6.662 14.026 11.280 1.00 78.06 255 ARG A C 1
ATOM 2012 O O . ARG A 1 255 ? -6.045 13.151 10.687 1.00 78.06 255 ARG A O 1
ATOM 2019 N N . ASP A 1 256 ? -6.182 15.238 11.524 1.00 78.50 256 ASP A N 1
ATOM 2020 C CA . ASP A 1 256 ? -4.833 15.655 11.163 1.00 78.50 256 ASP A CA 1
ATOM 2021 C C . ASP A 1 256 ? -3.901 15.536 12.367 1.00 78.50 256 ASP A C 1
ATOM 2023 O O . ASP A 1 256 ? -4.176 16.049 13.455 1.00 78.50 256 ASP A O 1
ATOM 2027 N N . TYR A 1 257 ? -2.750 14.918 12.147 1.00 74.88 257 TYR A N 1
ATOM 2028 C CA . TYR A 1 257 ? -1.660 14.846 13.103 1.00 74.88 257 TYR A CA 1
ATOM 2029 C C . TYR A 1 257 ? -0.408 15.496 12.526 1.00 74.88 257 TYR A C 1
ATOM 2031 O O . TYR A 1 257 ? -0.106 15.335 11.349 1.00 74.88 257 TYR A O 1
ATOM 2039 N N . ARG A 1 258 ? 0.348 16.227 13.352 1.00 76.00 258 ARG A N 1
ATOM 2040 C CA . ARG A 1 258 ? 1.646 16.795 12.973 1.00 76.00 258 ARG A CA 1
ATOM 2041 C C . ARG A 1 258 ? 2.762 16.019 13.655 1.00 76.00 258 ARG A C 1
ATOM 2043 O O . ARG A 1 258 ? 2.866 16.052 14.879 1.00 76.00 258 ARG A O 1
ATOM 2050 N N . VAL A 1 259 ? 3.629 15.412 12.854 1.00 73.25 259 VAL A N 1
ATOM 2051 C CA . VAL A 1 259 ? 4.810 14.695 13.335 1.00 73.25 259 VAL A CA 1
ATOM 2052 C C . VAL A 1 259 ? 5.822 15.694 13.884 1.00 73.25 259 VAL A C 1
ATOM 2054 O O . VAL A 1 259 ? 6.205 16.639 13.188 1.00 73.25 259 VAL A O 1
ATOM 2057 N N . ARG A 1 260 ? 6.280 15.509 15.126 1.00 67.88 260 ARG A N 1
ATOM 2058 C CA . ARG A 1 260 ? 7.331 16.356 15.706 1.00 67.88 260 ARG A CA 1
ATOM 2059 C C . ARG A 1 260 ? 8.702 15.771 15.397 1.00 67.88 260 ARG A C 1
ATOM 2061 O O . ARG A 1 260 ? 8.943 14.576 15.524 1.00 67.88 260 ARG A O 1
ATOM 2068 N N . GLN A 1 261 ? 9.626 16.629 14.981 1.00 61.84 261 GLN A N 1
ATOM 2069 C CA . GLN A 1 261 ? 10.980 16.198 14.660 1.00 61.84 261 GLN A CA 1
ATOM 2070 C C . GLN A 1 261 ? 11.779 15.934 15.943 1.00 61.84 261 GLN A C 1
ATOM 2072 O O . GLN A 1 261 ? 11.855 16.785 16.826 1.00 61.84 261 GLN A O 1
ATOM 2077 N N . GLY A 1 262 ? 12.438 14.776 16.012 1.00 58.19 262 GLY A N 1
ATOM 2078 C CA . GLY A 1 262 ? 13.486 14.518 17.001 1.00 58.19 262 GLY A CA 1
ATOM 2079 C C . GLY A 1 262 ? 13.037 13.980 18.358 1.00 58.19 262 GLY A C 1
ATOM 2080 O O . GLY A 1 262 ? 13.886 13.876 19.241 1.00 58.19 262 GLY A O 1
ATOM 2081 N N . LYS A 1 263 ? 11.765 13.607 18.522 1.00 59.59 263 LYS A N 1
ATOM 2082 C CA . LYS A 1 263 ? 11.264 12.901 19.707 1.00 59.59 263 LYS A CA 1
ATOM 2083 C C . LYS A 1 263 ? 10.540 11.630 19.290 1.00 59.59 263 LYS A C 1
ATOM 2085 O O . LYS A 1 263 ? 9.900 11.611 18.243 1.00 59.59 263 LYS A O 1
ATOM 2090 N N . THR A 1 264 ? 10.670 10.593 20.111 1.00 66.00 264 THR A N 1
ATOM 2091 C CA . THR A 1 264 ? 9.720 9.486 20.078 1.00 66.00 264 THR A CA 1
ATOM 2092 C C . THR A 1 264 ? 8.417 10.022 20.642 1.00 66.00 264 THR A C 1
ATOM 2094 O O . THR A 1 264 ? 8.381 10.427 21.804 1.00 66.00 264 THR A O 1
ATOM 2097 N N . ASP A 1 265 ? 7.394 10.083 19.803 1.00 66.56 265 ASP A N 1
ATOM 2098 C CA . ASP A 1 265 ? 6.064 10.525 20.199 1.00 66.56 265 ASP A CA 1
ATOM 2099 C C . ASP A 1 265 ? 5.141 9.307 20.178 1.00 66.56 265 ASP A C 1
ATOM 2101 O O . ASP A 1 265 ? 5.006 8.656 19.141 1.00 66.56 265 ASP A O 1
ATOM 2105 N N . ASP A 1 266 ? 4.504 9.032 21.315 1.00 69.56 266 ASP A N 1
ATOM 2106 C CA . ASP A 1 266 ? 3.367 8.122 21.405 1.00 69.56 266 ASP A CA 1
ATOM 2107 C C . ASP A 1 266 ? 2.096 8.975 21.398 1.00 69.56 266 ASP A C 1
ATOM 2109 O O . ASP A 1 266 ? 1.816 9.737 22.330 1.00 69.56 266 ASP A O 1
ATOM 2113 N N . LEU A 1 267 ? 1.333 8.892 20.315 1.00 69.38 267 LEU A N 1
ATOM 2114 C CA . LEU A 1 267 ? 0.099 9.638 20.135 1.00 69.38 267 LEU A CA 1
ATOM 2115 C C . LEU A 1 267 ? -1.089 8.691 20.207 1.00 69.38 267 LEU A C 1
ATOM 2117 O O . LEU A 1 267 ? -1.195 7.773 19.405 1.00 69.38 267 LEU A O 1
ATOM 2121 N N . CYS A 1 268 ? -2.037 8.993 21.089 1.00 75.62 268 CYS A N 1
ATOM 2122 C CA . CYS A 1 268 ? -3.330 8.324 21.123 1.00 75.62 268 CYS A CA 1
ATOM 2123 C C . CYS A 1 268 ? -4.415 9.256 20.562 1.00 75.62 268 CYS A C 1
ATOM 2125 O O . CYS A 1 268 ? -4.786 10.238 21.210 1.00 75.62 268 CYS A O 1
ATOM 2127 N N . ILE A 1 269 ? -4.941 8.959 19.372 1.00 72.44 269 ILE A N 1
ATOM 2128 C CA . ILE A 1 269 ? -6.130 9.624 18.821 1.00 72.44 269 ILE A CA 1
ATOM 2129 C C . ILE A 1 269 ? -7.338 8.804 19.252 1.00 72.44 269 ILE A C 1
ATOM 2131 O O . ILE A 1 269 ? -7.536 7.696 18.760 1.00 72.44 269 ILE A O 1
ATOM 2135 N N . LYS A 1 270 ? -8.135 9.333 20.183 1.00 73.75 270 LYS A N 1
ATOM 2136 C CA . LYS A 1 270 ? -9.343 8.669 20.686 1.00 73.75 270 LYS A CA 1
ATOM 2137 C C . LYS A 1 270 ? -10.592 9.251 20.035 1.00 73.75 270 LYS A C 1
ATOM 2139 O O . LYS A 1 270 ? -10.743 10.468 19.957 1.00 73.75 270 LYS A O 1
ATOM 2144 N N . CYS A 1 271 ? -11.481 8.361 19.624 1.00 71.19 271 CYS A N 1
ATOM 2145 C CA . CYS A 1 271 ? -12.873 8.634 19.287 1.00 71.19 271 CYS A CA 1
ATOM 2146 C C . CYS A 1 271 ? -13.761 7.708 20.132 1.00 71.19 271 CYS A C 1
ATOM 2148 O O . CYS A 1 271 ? -13.245 6.867 20.872 1.00 71.19 271 CYS A O 1
ATOM 2150 N N . ASP A 1 272 ? -15.078 7.843 20.007 1.00 74.31 272 ASP A N 1
ATOM 2151 C CA . ASP A 1 272 ? -16.048 7.156 20.870 1.00 74.31 272 ASP A CA 1
ATOM 2152 C C . ASP A 1 272 ? -15.861 5.629 20.908 1.00 74.31 272 ASP A C 1
ATOM 2154 O O . ASP A 1 272 ? -15.963 5.021 21.973 1.00 74.31 272 ASP A O 1
ATOM 2158 N N . TYR A 1 273 ? -15.501 5.022 19.771 1.00 75.00 273 TYR A N 1
ATOM 2159 C CA . TYR A 1 273 ? -15.397 3.565 19.620 1.00 75.00 273 TYR A CA 1
ATOM 2160 C C . TYR A 1 273 ? -14.003 3.055 19.254 1.00 75.00 273 TYR A C 1
ATOM 2162 O O . TYR A 1 273 ? -13.802 1.851 19.138 1.00 75.00 273 TYR A O 1
ATOM 2170 N N . PHE A 1 274 ? -13.005 3.916 19.055 1.00 78.06 274 PHE A N 1
ATOM 2171 C CA . PHE A 1 274 ? -11.663 3.444 18.710 1.00 78.06 274 PHE A CA 1
ATOM 2172 C C . PHE A 1 274 ? -10.570 4.406 19.154 1.00 78.06 274 PHE A C 1
ATOM 2174 O O . PHE A 1 274 ? -10.778 5.607 19.336 1.00 78.06 274 PHE A O 1
ATOM 2181 N N . SER A 1 275 ? -9.377 3.852 19.319 1.00 81.06 275 SER A N 1
ATOM 2182 C CA . SER A 1 275 ? -8.158 4.593 19.581 1.00 81.06 275 SER A CA 1
ATOM 2183 C C . SER A 1 275 ? -7.070 4.178 18.605 1.00 81.06 275 SER A C 1
ATOM 2185 O O . SER A 1 275 ? -6.786 2.988 18.461 1.00 81.06 275 SER A O 1
ATOM 2187 N N . PHE A 1 276 ? -6.451 5.170 17.981 1.00 77.38 276 PHE A N 1
ATOM 2188 C CA . PHE A 1 276 ? -5.282 5.016 17.133 1.00 77.38 276 PHE A CA 1
ATOM 2189 C C . PHE A 1 276 ? -4.040 5.361 17.949 1.00 77.38 276 PHE A C 1
ATOM 2191 O O . PHE A 1 276 ? -3.919 6.498 18.409 1.00 77.38 276 PHE A O 1
ATOM 2198 N N . ASN A 1 277 ? -3.142 4.402 18.147 1.00 82.00 277 ASN A N 1
ATOM 2199 C CA . ASN A 1 277 ? -1.856 4.636 18.788 1.00 82.00 277 ASN A CA 1
ATOM 2200 C C . ASN A 1 277 ? -0.790 4.721 17.698 1.00 82.00 277 ASN A C 1
ATOM 2202 O O . ASN A 1 277 ? -0.483 3.732 17.041 1.00 82.00 277 ASN A O 1
ATOM 2206 N N . LEU A 1 278 ? -0.260 5.918 17.484 1.00 77.50 278 LEU A N 1
ATOM 2207 C CA . LEU A 1 278 ? 0.833 6.168 16.558 1.00 77.50 278 LEU A CA 1
ATOM 2208 C C . LEU A 1 278 ? 2.105 6.353 17.374 1.00 77.50 278 LEU A C 1
ATOM 2210 O O . LEU A 1 278 ? 2.204 7.300 18.155 1.00 77.50 278 LEU A O 1
ATOM 2214 N N . LYS A 1 279 ? 3.078 5.478 17.161 1.00 82.12 279 LYS A N 1
ATOM 2215 C CA . LYS A 1 279 ? 4.421 5.607 17.711 1.00 82.12 279 LYS A CA 1
ATOM 2216 C C . LYS A 1 279 ? 5.369 6.013 16.600 1.00 82.12 279 LYS A C 1
ATOM 2218 O O . LYS A 1 279 ? 5.622 5.245 15.673 1.00 82.12 279 LYS A O 1
ATOM 2223 N N . VAL A 1 280 ? 5.893 7.229 16.692 1.00 74.19 280 VAL A N 1
ATOM 2224 C CA . VAL A 1 280 ? 6.876 7.746 15.736 1.00 74.19 280 VAL A CA 1
ATOM 2225 C C . VAL A 1 280 ? 8.267 7.482 16.290 1.00 74.19 280 VAL A C 1
ATOM 2227 O O . VAL A 1 280 ? 8.624 8.013 17.339 1.00 74.19 280 VAL A O 1
ATOM 2230 N N . ALA A 1 281 ? 9.063 6.675 15.596 1.00 67.25 281 ALA A N 1
ATOM 2231 C CA . ALA A 1 281 ? 10.441 6.388 15.963 1.00 67.25 281 ALA A CA 1
ATOM 2232 C C . ALA A 1 281 ? 11.402 7.147 15.043 1.00 67.25 281 ALA A C 1
ATOM 2234 O O . ALA A 1 281 ? 11.252 7.190 13.821 1.00 67.25 281 ALA A O 1
ATOM 2235 N N . ARG A 1 282 ? 12.431 7.755 15.634 1.00 62.31 282 ARG A N 1
ATOM 2236 C CA . ARG A 1 282 ? 13.507 8.369 14.857 1.00 62.31 282 ARG A CA 1
ATOM 2237 C C . ARG A 1 282 ? 14.466 7.270 14.392 1.00 62.31 282 ARG A C 1
ATOM 2239 O O . ARG A 1 282 ? 15.008 6.568 15.241 1.00 62.31 282 ARG A O 1
ATOM 2246 N N . CYS A 1 283 ? 14.679 7.163 13.081 1.00 54.06 283 CYS A N 1
ATOM 2247 C CA . CYS A 1 283 ? 15.727 6.326 12.494 1.00 54.06 283 CYS A CA 1
ATOM 2248 C C . CYS A 1 283 ? 17.120 6.950 12.689 1.00 54.06 283 CYS A C 1
ATOM 2250 O O . CYS A 1 283 ? 17.291 8.189 12.479 1.00 54.06 283 CYS A O 1
#

Foldseek 3Di:
DVVVLLVQLLQKFKDWWWKWKAFPPPLPQKWWKADWKWKAEPVLDDNPPPDPDDPPPPSIKTQGHGDPVGTGIDGHGDIGTTFQIPVSDGYGYRFKMKIFDFMWIAGPVRPDIGRQDGDIDIGTCPVVVVDPDQKAWDWDWTGDPGIIMIIIMMIGTRWWKKFKWKKWFDPDQPDKFKKFDFKKKDDQDDVNDDDPVVCSRIHTQDGDPIDIDHGGMDIGRTSYGMDIHHAQTKIKMADWMATNPPRHTPDGDIDIDTHHHDDFDFDWDDDPTMIMTMTIGGD